Protein AF-A0A7J6R9N7-F1 (afdb_monomer_lite)

Sequence (284 aa):
NFTAMTRLDHNRGLLQLAHCINAHHEGLDIHPTHIDNFVIWGNHSPNMYPDVNHATVRGRKIKDLLPHPDWITNEFMTRVQQRGKEIIEAAGKSSAPSAAMSCVDQMRDWALGSDNKWVSMAVIGKNKESYGIDSYGVDTDLCFSFPVITDGESWTKVGGLEMTEFGYSMLQRNVQELKAERDMVRNLMGCEVNFGESWVPRYGWLWRHYGGASLQLEREEGEGRYCVAELGISVVAGAALGRVVGVVHGNRKTSEAALEVLKVFRPQVVYLEADATSFRLTAE

pLDDT: mean 70.81, std 27.69, range [22.77, 98.5]

InterPro domains:
  IPR010945 Malate dehydrogenase, type 2 [PTHR23382] (1-184)
  IPR015955 Lactate dehydrogenase/glycoside hydrolase, family 4, C-terminal [G3DSA:3.90.110.10] (5-190)
  IPR015955 Lactate dehydrogenase/glycoside hydrolase, family 4, C-terminal [SSF56327] (6-189)
  IPR022383 Lactate/malate dehydrogenase, C-terminal [PF02866] (6-184)

Structure (mmCIF, N/CA/C/O backbone):
data_AF-A0A7J6R9N7-F1
#
_entry.id   AF-A0A7J6R9N7-F1
#
loop_
_atom_site.group_PDB
_atom_site.id
_atom_site.type_symbol
_atom_site.label_atom_id
_atom_site.label_alt_id
_atom_site.label_comp_id
_atom_site.label_asym_id
_atom_site.label_entity_id
_atom_site.label_seq_id
_atom_site.pdbx_PDB_ins_code
_atom_site.Cartn_x
_atom_site.Cartn_y
_atom_site.Cartn_z
_atom_site.occupancy
_atom_site.B_iso_or_equiv
_atom_site.auth_seq_id
_atom_site.auth_comp_id
_atom_site.auth_asym_id
_atom_site.auth_atom_id
_atom_site.pdbx_PDB_model_num
ATOM 1 N N . ASN A 1 1 ? 6.687 -9.237 -16.856 1.00 72.69 1 ASN A N 1
ATOM 2 C CA . ASN A 1 1 ? 5.822 -9.290 -15.660 1.00 72.69 1 ASN A CA 1
ATOM 3 C C . ASN A 1 1 ? 6.618 -8.844 -14.443 1.00 72.69 1 ASN A C 1
ATOM 5 O O . ASN A 1 1 ? 6.790 -9.633 -13.541 1.00 72.69 1 ASN A O 1
ATOM 9 N N . PHE A 1 2 ? 7.145 -7.617 -14.428 1.00 80.94 2 PHE A N 1
ATOM 10 C CA . PHE A 1 2 ? 7.974 -7.133 -13.317 1.00 80.94 2 PHE A CA 1
ATOM 11 C C . PHE A 1 2 ? 7.121 -6.334 -12.332 1.00 80.94 2 PHE A C 1
ATOM 13 O O . PHE A 1 2 ? 6.278 -5.546 -12.762 1.00 80.94 2 PHE A O 1
ATOM 20 N N . THR A 1 3 ? 7.359 -6.533 -11.035 1.00 86.44 3 THR A N 1
ATOM 21 C CA . THR A 1 3 ? 6.732 -5.768 -9.950 1.00 86.44 3 THR A CA 1
ATOM 22 C C . THR A 1 3 ? 7.738 -5.541 -8.828 1.00 86.44 3 THR A C 1
ATOM 24 O O . THR A 1 3 ? 8.549 -6.429 -8.580 1.00 86.44 3 THR A O 1
ATOM 27 N N . ALA A 1 4 ? 7.649 -4.426 -8.109 1.00 90.50 4 ALA A N 1
ATOM 28 C CA . ALA A 1 4 ? 8.341 -4.225 -6.837 1.00 90.50 4 ALA A CA 1
ATOM 29 C C . ALA A 1 4 ? 7.359 -4.348 -5.658 1.00 90.50 4 ALA A C 1
ATOM 31 O O . ALA A 1 4 ? 6.138 -4.259 -5.825 1.00 90.50 4 ALA A O 1
ATOM 32 N N . MET A 1 5 ? 7.883 -4.614 -4.460 1.00 93.38 5 MET A N 1
ATOM 33 C CA . MET A 1 5 ? 7.052 -4.892 -3.289 1.00 93.38 5 MET A CA 1
ATOM 34 C C . MET A 1 5 ? 6.802 -3.633 -2.456 1.00 93.38 5 MET A C 1
ATOM 36 O O . MET A 1 5 ? 7.685 -3.177 -1.741 1.00 93.38 5 MET A O 1
ATOM 40 N N . THR A 1 6 ? 5.556 -3.161 -2.458 1.00 97.38 6 THR A N 1
ATOM 41 C CA . THR A 1 6 ? 5.013 -2.190 -1.484 1.00 97.38 6 THR A CA 1
ATOM 42 C C . THR A 1 6 ? 4.018 -2.841 -0.516 1.00 97.38 6 THR A C 1
ATOM 44 O O . THR A 1 6 ? 3.393 -2.175 0.313 1.00 97.38 6 THR A O 1
ATOM 47 N N . ARG A 1 7 ? 3.886 -4.177 -0.570 1.00 97.44 7 ARG A N 1
ATOM 48 C CA . ARG A 1 7 ? 2.964 -4.950 0.271 1.00 97.44 7 ARG A CA 1
ATOM 49 C C . ARG A 1 7 ? 3.287 -4.868 1.761 1.00 97.44 7 ARG A C 1
ATOM 51 O O . ARG A 1 7 ? 2.372 -4.849 2.577 1.00 97.44 7 ARG A O 1
ATOM 58 N N . LEU A 1 8 ? 4.564 -4.760 2.131 1.00 96.12 8 LEU A N 1
ATOM 59 C CA . LEU A 1 8 ? 4.950 -4.568 3.532 1.00 96.12 8 LEU A CA 1
ATOM 60 C C . LEU A 1 8 ? 4.427 -3.239 4.081 1.00 96.12 8 LEU A C 1
ATOM 62 O O . LEU A 1 8 ? 3.921 -3.191 5.202 1.00 96.12 8 LEU A O 1
ATOM 66 N N . ASP A 1 9 ? 4.522 -2.172 3.295 1.00 98.12 9 ASP A N 1
ATOM 67 C CA . ASP A 1 9 ? 4.028 -0.853 3.688 1.00 98.12 9 ASP A CA 1
ATOM 68 C C . ASP A 1 9 ? 2.503 -0.835 3.736 1.00 98.12 9 ASP A C 1
ATOM 70 O O . ASP A 1 9 ? 1.923 -0.297 4.679 1.00 98.12 9 ASP A O 1
ATOM 74 N N . HIS A 1 10 ? 1.860 -1.522 2.786 1.00 98.50 10 HIS A N 1
ATOM 75 C CA . HIS A 1 10 ? 0.418 -1.737 2.793 1.00 98.50 10 HIS A CA 1
ATOM 76 C C . HIS A 1 10 ? -0.021 -2.434 4.091 1.00 98.50 10 HIS A C 1
ATOM 78 O O . HIS A 1 10 ? -0.844 -1.909 4.839 1.00 98.50 10 HIS A O 1
ATOM 84 N N . ASN A 1 11 ? 0.596 -3.571 4.420 1.00 97.88 11 ASN A N 1
ATOM 85 C CA . ASN A 1 11 ? 0.296 -4.340 5.627 1.00 97.88 11 ASN A CA 1
ATOM 86 C C . ASN A 1 11 ? 0.550 -3.523 6.912 1.00 97.88 11 ASN A C 1
ATOM 88 O O . ASN A 1 11 ? -0.234 -3.585 7.862 1.00 97.88 11 ASN A O 1
ATOM 92 N N . ARG A 1 12 ? 1.617 -2.711 6.948 1.00 97.44 12 ARG A N 1
ATOM 93 C CA . ARG A 1 12 ? 1.900 -1.786 8.062 1.00 97.44 12 ARG A CA 1
ATOM 94 C C . ARG A 1 12 ? 0.822 -0.715 8.204 1.00 97.44 12 ARG A C 1
ATOM 96 O O . ARG A 1 12 ? 0.414 -0.437 9.329 1.00 97.44 12 ARG A O 1
ATOM 103 N N . GLY A 1 13 ? 0.370 -0.135 7.094 1.00 98.12 13 GLY A N 1
ATOM 104 C CA . GLY A 1 13 ? -0.702 0.855 7.076 1.00 98.12 13 GLY A CA 1
ATOM 105 C C . GLY A 1 13 ? -2.012 0.290 7.618 1.00 98.12 13 GLY A C 1
ATOM 106 O O . GLY A 1 13 ? -2.569 0.858 8.557 1.00 98.12 13 GLY A O 1
ATOM 107 N N . LEU A 1 14 ? -2.440 -0.877 7.125 1.00 98.38 14 LEU A N 1
ATOM 108 C CA . LEU A 1 14 ? -3.637 -1.561 7.629 1.00 98.38 14 LEU A CA 1
ATOM 109 C C . LEU A 1 14 ? -3.564 -1.810 9.143 1.00 98.38 14 LEU A C 1
ATOM 111 O O . LEU A 1 14 ? -4.527 -1.547 9.863 1.00 98.38 14 LEU A O 1
ATOM 115 N N . LEU A 1 15 ? -2.412 -2.273 9.641 1.00 97.19 15 LEU A N 1
ATOM 116 C CA . LEU A 1 15 ? -2.214 -2.525 11.069 1.00 97.19 15 LEU A CA 1
ATOM 117 C C . LEU A 1 15 ? -2.295 -1.239 11.906 1.00 97.19 15 LEU A C 1
ATOM 119 O O . LEU A 1 15 ? -2.928 -1.234 12.959 1.00 97.19 15 LEU A O 1
ATOM 123 N N . GLN A 1 16 ? -1.675 -0.148 11.448 1.00 97.06 16 GLN A N 1
ATOM 124 C CA . GLN A 1 16 ? -1.729 1.145 12.141 1.00 97.06 16 GLN A CA 1
ATOM 125 C C . GLN A 1 16 ? -3.152 1.709 12.193 1.00 97.06 16 GLN A C 1
ATOM 127 O O . GLN A 1 16 ? -3.567 2.213 13.235 1.00 97.06 16 GLN A O 1
ATOM 132 N N . LEU A 1 17 ? -3.910 1.587 11.101 1.00 98.25 17 LEU A N 1
ATOM 133 C CA . LEU A 1 17 ? -5.304 2.028 11.037 1.00 98.25 17 LEU A CA 1
ATOM 134 C C . LEU A 1 17 ? -6.189 1.219 11.986 1.00 98.25 17 LEU A C 1
ATOM 136 O O . LEU A 1 17 ? -6.916 1.802 12.787 1.00 98.25 17 LEU A O 1
ATOM 140 N N . ALA A 1 18 ? -6.081 -0.112 11.948 1.00 98.00 18 ALA A N 1
ATOM 141 C CA . ALA A 1 18 ? -6.823 -0.997 12.841 1.00 98.00 18 ALA A CA 1
ATOM 142 C C . ALA A 1 18 ? -6.527 -0.690 14.320 1.00 98.00 18 ALA A C 1
ATOM 144 O O . ALA A 1 18 ? -7.450 -0.505 15.113 1.00 98.00 18 ALA A O 1
ATOM 145 N N . HIS A 1 19 ? -5.245 -0.554 14.681 1.00 96.88 19 HIS A N 1
ATOM 146 C CA . HIS A 1 19 ? -4.844 -0.185 16.039 1.00 96.88 19 HIS A CA 1
ATOM 147 C C . HIS A 1 19 ? -5.374 1.185 16.461 1.00 96.88 19 HIS A C 1
ATOM 149 O O . HIS A 1 19 ? -5.854 1.321 17.583 1.00 96.88 19 HIS A O 1
ATOM 155 N N . CYS A 1 20 ? -5.302 2.192 15.586 1.00 96.75 20 CYS A N 1
ATOM 156 C CA . CYS A 1 20 ? -5.812 3.525 15.889 1.00 96.75 20 CYS A CA 1
ATOM 157 C C . CYS A 1 20 ? -7.316 3.491 16.178 1.00 96.75 20 CYS A C 1
ATOM 159 O O . CYS A 1 20 ? -7.748 4.015 17.202 1.00 96.75 20 CYS A O 1
ATOM 161 N N . ILE A 1 21 ? -8.101 2.827 15.325 1.00 96.94 21 ILE A N 1
ATOM 162 C CA . ILE A 1 21 ? -9.556 2.747 15.490 1.00 96.94 21 ILE A CA 1
ATOM 163 C C . ILE A 1 21 ? -9.906 2.036 16.800 1.00 96.94 21 ILE A C 1
ATOM 165 O O . ILE A 1 21 ? -10.688 2.562 17.586 1.00 96.94 21 ILE A O 1
ATOM 169 N N . ASN A 1 22 ? -9.283 0.893 17.089 1.00 96.81 22 ASN A N 1
ATOM 170 C CA . ASN A 1 22 ? -9.559 0.162 18.329 1.00 96.81 22 ASN A CA 1
ATOM 171 C C . ASN A 1 22 ? -9.140 0.951 19.584 1.00 96.81 22 ASN A C 1
ATOM 173 O O . ASN A 1 22 ? -9.764 0.807 20.629 1.00 96.81 22 ASN A O 1
ATOM 177 N N . ALA A 1 23 ? -8.109 1.800 19.493 1.00 95.94 23 ALA A N 1
ATOM 178 C CA . ALA A 1 23 ? -7.666 2.636 20.610 1.00 95.94 23 ALA A CA 1
ATOM 179 C C . ALA A 1 23 ? -8.600 3.823 20.905 1.00 95.94 23 ALA A C 1
ATOM 181 O O . ALA A 1 23 ? -8.599 4.320 22.028 1.00 95.94 23 ALA A O 1
ATOM 182 N N . HIS A 1 24 ? -9.377 4.285 19.920 1.00 94.75 24 HIS A N 1
ATOM 183 C CA . HIS A 1 24 ? -10.243 5.466 20.056 1.00 94.75 24 HIS A CA 1
ATOM 184 C C . HIS A 1 24 ? -11.737 5.136 20.127 1.00 94.75 24 HIS A C 1
ATOM 186 O O . HIS A 1 24 ? -12.539 6.019 20.423 1.00 94.75 24 HIS A O 1
ATOM 192 N N . HIS A 1 25 ? -12.125 3.886 19.864 1.00 94.25 25 HIS A N 1
ATOM 193 C CA . HIS A 1 25 ? -13.523 3.465 19.828 1.00 94.25 25 HIS A CA 1
ATOM 194 C C . HIS A 1 25 ? -13.723 2.208 20.669 1.00 94.25 25 HIS A C 1
ATOM 196 O O . HIS A 1 25 ? -13.489 1.087 20.211 1.00 94.25 25 HIS A O 1
ATOM 202 N N . GLU A 1 26 ? -14.187 2.397 21.904 1.00 92.19 26 GLU A N 1
ATOM 203 C CA . GLU A 1 26 ? -14.515 1.287 22.798 1.00 92.19 26 GLU A CA 1
ATOM 204 C C . GLU A 1 26 ? -15.571 0.360 22.175 1.00 92.19 26 GLU A C 1
ATOM 206 O O . GLU A 1 26 ? -16.554 0.798 21.574 1.00 92.19 26 GLU A O 1
ATOM 211 N N . GLY A 1 27 ? -15.362 -0.951 22.315 1.00 90.00 27 GLY A N 1
ATOM 212 C CA . GLY A 1 27 ? -16.270 -1.972 21.788 1.00 90.00 27 GLY A CA 1
ATOM 213 C C . GLY A 1 27 ? -16.134 -2.253 20.287 1.00 90.00 27 GLY A C 1
ATOM 214 O O . GLY A 1 27 ? -16.819 -3.148 19.785 1.00 90.00 27 GLY A O 1
ATOM 215 N N . LEU A 1 28 ? -15.251 -1.553 19.563 1.00 93.69 28 LEU A N 1
ATOM 216 C CA . LEU A 1 28 ? -14.847 -1.977 18.224 1.00 93.69 28 LEU A CA 1
ATOM 217 C C . LEU A 1 28 ? -13.711 -3.005 18.297 1.00 93.69 28 LEU A C 1
ATOM 219 O O . LEU A 1 28 ? -12.768 -2.869 19.069 1.00 93.69 28 LEU A O 1
ATOM 223 N N . ASP A 1 29 ? -13.814 -4.026 17.447 1.00 95.50 29 ASP A N 1
ATOM 224 C CA . ASP A 1 29 ? -12.768 -5.021 17.202 1.00 95.50 29 ASP A CA 1
ATOM 225 C C . ASP A 1 29 ? -12.479 -5.068 15.696 1.00 95.50 29 ASP A C 1
ATOM 227 O O . ASP A 1 29 ? -13.085 -5.816 14.910 1.00 95.50 29 ASP A O 1
ATOM 231 N N . ILE A 1 30 ? -11.637 -4.131 15.266 1.00 97.69 30 ILE A N 1
ATOM 232 C CA . ILE A 1 30 ? -11.196 -3.995 13.885 1.00 97.69 30 ILE A CA 1
ATOM 233 C C . ILE A 1 30 ? -9.907 -4.789 13.698 1.00 97.69 30 ILE A C 1
ATOM 235 O O . ILE A 1 30 ? -8.848 -4.417 14.195 1.00 97.69 30 ILE A O 1
ATOM 239 N N . HIS A 1 31 ? -9.997 -5.866 12.923 1.00 97.56 31 HIS A N 1
ATOM 240 C CA . HIS A 1 31 ? -8.857 -6.562 12.350 1.00 97.56 31 HIS A CA 1
ATOM 241 C C . HIS A 1 31 ? -8.431 -5.884 11.030 1.00 97.56 31 HIS A C 1
ATOM 243 O O . HIS A 1 31 ? -9.306 -5.406 10.302 1.00 97.56 31 HIS A O 1
ATOM 249 N N . PRO A 1 32 ? -7.134 -5.883 10.657 1.00 97.00 32 PRO A N 1
ATOM 250 C CA . PRO A 1 32 ? -6.654 -5.332 9.384 1.00 97.00 32 PRO A CA 1
ATOM 251 C C . PRO A 1 32 ? -7.424 -5.807 8.142 1.00 97.00 32 PRO A C 1
ATOM 253 O O . PRO A 1 32 ? -7.624 -5.038 7.212 1.00 97.00 32 PRO A O 1
ATOM 256 N N . THR A 1 33 ? -7.920 -7.048 8.139 1.00 95.62 33 THR A N 1
ATOM 257 C CA . THR A 1 33 ? -8.692 -7.621 7.016 1.00 95.62 33 THR A CA 1
ATOM 258 C C . THR A 1 33 ? -10.109 -7.058 6.869 1.00 95.62 33 THR A C 1
ATOM 260 O O . THR A 1 33 ? -10.762 -7.337 5.863 1.00 95.62 33 THR A O 1
ATOM 263 N N . HIS A 1 34 ? -10.604 -6.311 7.864 1.00 97.44 34 HIS A N 1
ATOM 264 C CA . HIS A 1 34 ? -11.878 -5.588 7.790 1.00 97.44 34 HIS A CA 1
ATOM 265 C C . HIS A 1 34 ? -11.749 -4.235 7.077 1.00 97.44 34 HIS A C 1
ATOM 267 O O . HIS A 1 34 ? -12.771 -3.571 6.892 1.00 97.44 34 HIS A O 1
ATOM 273 N N . ILE A 1 35 ? -10.521 -3.803 6.772 1.00 98.25 35 ILE A N 1
ATOM 274 C CA . ILE A 1 35 ? -10.229 -2.558 6.068 1.00 98.25 35 ILE A CA 1
ATOM 275 C C . ILE A 1 35 ? -10.086 -2.877 4.580 1.00 98.25 35 ILE A C 1
ATOM 277 O O . ILE A 1 35 ? -9.299 -3.742 4.198 1.00 98.25 35 ILE A O 1
ATOM 281 N N . ASP A 1 36 ? -10.828 -2.151 3.754 1.00 97.88 36 ASP A N 1
ATOM 282 C CA . ASP A 1 36 ? -10.828 -2.275 2.300 1.00 97.88 36 ASP A CA 1
ATOM 283 C C . ASP A 1 36 ? -10.449 -0.930 1.662 1.00 97.88 36 ASP A C 1
ATOM 285 O O . ASP A 1 36 ? -10.574 0.125 2.287 1.00 97.88 36 ASP A O 1
ATOM 289 N N . ASN A 1 37 ? -10.001 -0.958 0.404 1.00 97.75 37 ASN A N 1
ATOM 290 C CA . ASN A 1 37 ? -9.667 0.224 -0.407 1.00 97.75 37 ASN A CA 1
ATOM 291 C C . ASN A 1 37 ? -8.574 1.142 0.185 1.00 97.75 37 ASN A C 1
ATOM 293 O O . ASN A 1 37 ? -8.528 2.340 -0.100 1.00 97.75 37 ASN A O 1
ATOM 297 N N . PHE A 1 38 ? -7.692 0.589 1.019 1.00 98.38 38 PHE A N 1
ATOM 298 C CA . PHE A 1 38 ? -6.450 1.242 1.431 1.00 98.38 38 PHE A CA 1
ATOM 299 C C . PHE A 1 38 ? -5.360 1.012 0.382 1.00 98.38 38 PHE A C 1
ATOM 301 O O . PHE A 1 38 ? -5.289 -0.058 -0.225 1.00 98.38 38 PHE A O 1
ATOM 308 N N . VAL A 1 39 ? -4.486 1.997 0.176 1.00 97.69 39 VAL A N 1
ATOM 309 C CA . VAL A 1 39 ? -3.435 1.899 -0.836 1.00 97.69 39 VAL A CA 1
ATOM 310 C C . VAL A 1 39 ? -2.175 2.656 -0.429 1.00 97.69 39 VAL A C 1
ATOM 312 O O . VAL A 1 39 ? -2.211 3.677 0.251 1.00 97.69 39 VAL A O 1
ATOM 315 N N . ILE A 1 40 ? -1.039 2.125 -0.871 1.00 98.38 40 ILE A N 1
ATOM 316 C CA . ILE A 1 40 ? 0.255 2.800 -0.870 1.00 98.38 40 ILE A CA 1
ATOM 317 C C . ILE A 1 40 ? 0.535 3.198 -2.309 1.00 98.38 40 ILE A C 1
ATOM 319 O O . ILE A 1 40 ? 0.632 2.324 -3.175 1.00 98.38 40 ILE A O 1
ATOM 323 N N . TRP A 1 41 ? 0.680 4.491 -2.558 1.00 97.50 41 TRP A N 1
ATOM 324 C CA . TRP A 1 41 ? 1.085 5.000 -3.859 1.00 97.50 41 TRP A CA 1
ATOM 325 C C . TRP A 1 41 ? 2.582 5.299 -3.901 1.00 97.50 41 TRP A C 1
ATOM 327 O O . TRP A 1 41 ? 3.167 5.716 -2.899 1.00 97.50 41 TRP A O 1
ATOM 337 N N . GLY A 1 42 ? 3.172 5.168 -5.089 1.00 95.50 42 GLY A N 1
ATOM 338 C CA . GLY A 1 42 ? 4.523 5.650 -5.357 1.00 95.50 42 GLY A CA 1
ATOM 339 C C . GLY A 1 42 ? 5.634 4.644 -5.116 1.00 95.50 42 GLY A C 1
ATOM 340 O O . GLY A 1 42 ? 5.497 3.467 -5.451 1.00 95.50 42 GLY A O 1
ATOM 341 N N . ASN A 1 43 ? 6.764 5.144 -4.629 1.00 95.25 43 ASN A N 1
ATOM 342 C CA . ASN A 1 43 ? 7.985 4.368 -4.458 1.00 95.25 43 ASN A CA 1
ATOM 343 C C . ASN A 1 43 ? 7.940 3.528 -3.166 1.00 95.25 43 ASN A C 1
ATOM 345 O O . ASN A 1 43 ? 7.203 3.848 -2.234 1.00 95.25 43 ASN A O 1
ATOM 349 N N . HIS A 1 44 ? 8.769 2.485 -3.070 1.00 95.31 44 HIS A N 1
ATOM 350 C CA . HIS A 1 44 ? 9.094 1.849 -1.789 1.00 95.31 44 HIS A CA 1
ATOM 351 C C . HIS A 1 44 ? 10.187 2.665 -1.079 1.00 95.31 44 HIS A C 1
ATOM 353 O O . HIS A 1 44 ? 11.343 2.259 -0.976 1.00 95.31 44 HIS A O 1
ATOM 359 N N . SER A 1 45 ? 9.821 3.862 -0.624 1.00 92.06 45 SER A N 1
ATOM 360 C CA . SER A 1 45 ? 10.735 4.820 0.001 1.00 92.06 45 SER A CA 1
ATOM 361 C C . SER A 1 45 ? 10.048 5.558 1.155 1.00 92.06 45 SER A C 1
ATOM 363 O O . SER A 1 45 ? 8.820 5.539 1.263 1.00 92.06 45 SER A O 1
ATOM 365 N N . PRO A 1 46 ? 10.788 6.292 2.005 1.00 90.12 46 PRO A N 1
ATOM 366 C CA . PRO A 1 46 ? 10.182 7.179 2.997 1.00 90.12 46 PRO A CA 1
ATOM 367 C C . PRO A 1 46 ? 9.267 8.270 2.412 1.00 90.12 46 PRO A C 1
ATOM 369 O O . PRO A 1 46 ? 8.585 8.940 3.179 1.00 90.12 46 PRO A O 1
ATOM 372 N N . ASN A 1 47 ? 9.238 8.467 1.087 1.00 90.62 47 ASN A N 1
ATOM 373 C CA . ASN A 1 47 ? 8.332 9.396 0.410 1.00 90.62 47 ASN A CA 1
ATOM 374 C C . ASN A 1 47 ? 7.024 8.744 -0.072 1.00 90.62 47 ASN A C 1
ATOM 376 O O . ASN A 1 47 ? 6.163 9.472 -0.576 1.00 90.62 47 ASN A O 1
ATOM 380 N N . MET A 1 48 ? 6.845 7.425 0.102 1.00 96.38 48 MET A N 1
ATOM 381 C CA . MET A 1 48 ? 5.608 6.708 -0.241 1.00 96.38 48 MET A CA 1
ATOM 382 C C . MET A 1 48 ? 4.367 7.430 0.305 1.00 96.38 48 MET A C 1
ATOM 384 O O . MET A 1 48 ? 4.436 8.084 1.353 1.00 96.38 48 MET A O 1
ATOM 388 N N . TYR A 1 49 ? 3.224 7.291 -0.371 1.00 97.75 49 TYR A N 1
ATOM 389 C CA . TYR A 1 49 ? 1.967 7.913 0.052 1.00 97.75 49 TYR A CA 1
ATOM 390 C C . TYR A 1 49 ? 0.941 6.870 0.530 1.00 97.75 49 TYR A C 1
ATOM 392 O O . TYR A 1 49 ? 0.279 6.240 -0.298 1.00 97.75 49 TYR A O 1
ATOM 400 N N . PRO A 1 50 ? 0.789 6.686 1.858 1.00 97.9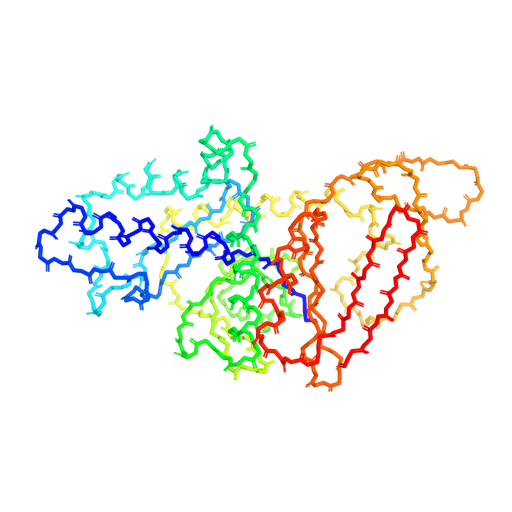4 50 PRO A N 1
ATOM 401 C CA . PRO A 1 50 ? -0.295 5.911 2.450 1.00 97.94 50 PRO A CA 1
ATOM 402 C C . PRO A 1 50 ? -1.619 6.675 2.358 1.00 97.94 50 PRO A C 1
ATOM 404 O O . PRO A 1 50 ? -1.826 7.669 3.055 1.00 97.94 50 PRO A O 1
ATOM 407 N N . ASP A 1 51 ? -2.522 6.207 1.506 1.00 97.25 51 ASP A N 1
ATOM 408 C CA . ASP A 1 51 ? -3.768 6.891 1.185 1.00 97.25 51 ASP A CA 1
ATOM 409 C C . ASP A 1 51 ? -4.984 6.171 1.781 1.00 97.25 51 ASP A C 1
ATOM 411 O O . ASP A 1 51 ? -5.226 4.983 1.558 1.00 97.25 51 ASP A O 1
ATOM 415 N N . VAL A 1 52 ? -5.764 6.939 2.542 1.00 97.06 52 VAL A N 1
ATOM 416 C CA . VAL A 1 52 ? -6.992 6.513 3.224 1.00 97.06 52 VAL A CA 1
ATOM 417 C C . VAL A 1 52 ? -8.244 7.207 2.675 1.00 97.06 52 VAL A C 1
ATOM 419 O O . VAL A 1 52 ? -9.318 7.075 3.254 1.00 97.06 52 VAL A O 1
ATOM 422 N N . ASN A 1 53 ? -8.133 7.987 1.592 1.00 95.69 53 ASN A N 1
ATOM 423 C CA . ASN A 1 53 ? -9.243 8.755 1.014 1.00 95.69 53 ASN A CA 1
ATOM 424 C C . ASN A 1 53 ? -10.416 7.862 0.604 1.00 95.69 53 ASN A C 1
ATOM 426 O O . ASN A 1 53 ? -11.566 8.216 0.864 1.00 95.69 53 ASN A O 1
ATOM 430 N N . HIS A 1 54 ? -10.101 6.703 0.027 1.00 96.94 54 HIS A N 1
ATOM 431 C CA . HIS A 1 54 ? -11.073 5.714 -0.445 1.00 96.94 54 HIS A CA 1
ATOM 432 C C . HIS A 1 54 ? -11.261 4.549 0.525 1.00 96.94 54 HIS A C 1
ATOM 434 O O . HIS A 1 54 ? -12.144 3.716 0.321 1.00 96.94 54 HIS A O 1
ATOM 440 N N . ALA A 1 55 ? -10.458 4.502 1.590 1.00 98.00 55 ALA A N 1
ATOM 441 C CA . ALA A 1 55 ? -10.443 3.394 2.524 1.00 98.00 55 ALA A CA 1
ATOM 442 C C . ALA A 1 55 ? -11.740 3.325 3.337 1.00 98.00 55 ALA A C 1
ATOM 444 O O . ALA A 1 55 ? -12.268 4.324 3.845 1.00 98.00 55 ALA A O 1
ATOM 445 N N . THR A 1 56 ? -12.235 2.105 3.496 1.00 98.31 56 THR A N 1
ATOM 446 C CA . THR A 1 56 ? -13.425 1.803 4.283 1.00 98.31 56 THR A CA 1
ATOM 447 C C . THR A 1 56 ? -13.130 0.710 5.293 1.00 98.31 56 THR A C 1
ATOM 449 O O . THR A 1 56 ? -12.181 -0.052 5.146 1.00 98.31 56 THR A O 1
ATOM 452 N N . VAL A 1 57 ? -13.940 0.635 6.341 1.00 97.38 57 VAL A N 1
ATOM 453 C CA . VAL A 1 57 ? -13.921 -0.460 7.303 1.00 97.38 57 VAL A CA 1
ATOM 454 C C . VAL A 1 57 ? -15.351 -0.897 7.571 1.00 97.38 57 VAL A C 1
ATOM 456 O O . VAL A 1 57 ? -16.188 -0.102 8.009 1.00 97.38 57 VAL A O 1
ATOM 459 N N . ARG A 1 58 ? -15.659 -2.161 7.252 1.00 93.88 58 ARG A N 1
ATOM 460 C CA . ARG A 1 58 ? -17.032 -2.708 7.307 1.00 93.88 58 ARG A CA 1
ATOM 461 C C . ARG A 1 58 ? -18.059 -1.795 6.608 1.00 93.88 58 ARG A C 1
ATOM 463 O O . ARG A 1 58 ? -19.122 -1.509 7.155 1.00 93.88 58 ARG A O 1
ATOM 470 N N . GLY A 1 59 ? -17.703 -1.282 5.427 1.00 93.06 59 GLY A N 1
ATOM 471 C CA . GLY A 1 59 ? -18.557 -0.410 4.610 1.00 93.06 59 GLY A CA 1
ATOM 472 C C . GLY A 1 59 ? -18.674 1.049 5.074 1.00 93.06 59 GLY A C 1
ATOM 473 O O . GLY A 1 59 ? -19.355 1.832 4.417 1.00 93.06 59 GLY A O 1
ATOM 474 N N . ARG A 1 60 ? -18.016 1.450 6.171 1.00 95.56 60 ARG A N 1
ATOM 475 C CA . ARG A 1 60 ? -17.963 2.852 6.627 1.00 95.56 60 ARG A CA 1
ATOM 476 C C . ARG A 1 60 ? -16.668 3.516 6.184 1.00 95.56 60 ARG A C 1
ATOM 478 O O . ARG A 1 60 ? -15.631 2.859 6.184 1.00 95.56 60 ARG A O 1
ATOM 485 N N . LYS A 1 61 ? -16.698 4.808 5.844 1.00 97.19 61 LYS A N 1
ATOM 486 C CA . LYS A 1 61 ? -15.475 5.557 5.517 1.00 97.19 61 LYS A CA 1
ATOM 487 C C . LYS A 1 61 ? -14.546 5.544 6.721 1.00 97.19 61 LYS A C 1
ATOM 489 O O . LYS A 1 61 ? -14.957 5.884 7.827 1.00 97.19 61 LYS A O 1
ATOM 494 N N . ILE A 1 62 ? -13.289 5.159 6.508 1.00 96.56 62 ILE A N 1
ATOM 495 C CA . ILE A 1 62 ? -12.362 4.994 7.630 1.00 96.56 62 ILE A CA 1
ATOM 496 C C . ILE A 1 62 ? -12.077 6.327 8.326 1.00 96.56 62 ILE A C 1
ATOM 498 O O . ILE A 1 62 ? -11.918 6.359 9.538 1.00 96.56 62 ILE A O 1
ATOM 502 N N . LYS A 1 63 ? -12.092 7.430 7.567 1.00 95.44 63 LYS A N 1
ATOM 503 C CA . LYS A 1 63 ? -11.871 8.792 8.066 1.00 95.44 63 LYS A CA 1
ATOM 504 C C . LYS A 1 63 ? -12.841 9.208 9.169 1.00 95.44 63 LYS A C 1
ATOM 506 O O . LYS A 1 63 ? -12.434 9.960 10.043 1.00 95.44 63 LYS A O 1
ATOM 511 N N . ASP A 1 64 ? -14.065 8.684 9.162 1.00 95.06 64 ASP A N 1
ATOM 512 C CA . ASP A 1 64 ? -15.078 8.989 10.181 1.00 95.06 64 ASP A CA 1
ATOM 513 C C . ASP A 1 64 ? -14.743 8.343 11.540 1.00 95.06 64 ASP A C 1
ATOM 515 O O . ASP A 1 64 ? -15.345 8.672 12.559 1.00 95.06 64 ASP A O 1
ATOM 519 N N . LEU A 1 65 ? -13.790 7.404 11.558 1.00 95.81 65 LEU A N 1
ATOM 520 C CA . LEU A 1 65 ? -13.335 6.678 12.743 1.00 95.81 65 LEU A CA 1
ATOM 521 C C . LEU A 1 65 ? -11.913 7.072 13.167 1.00 95.81 65 LEU A C 1
ATOM 523 O O . LEU A 1 65 ? -11.404 6.533 14.148 1.00 95.81 65 LEU A O 1
ATOM 527 N N . LEU A 1 66 ? -11.257 7.985 12.450 1.00 95.62 66 LEU A N 1
ATOM 528 C CA . LEU A 1 66 ? -9.918 8.460 12.798 1.00 95.62 66 LEU A CA 1
ATOM 529 C C . LEU A 1 66 ? -10.002 9.756 13.627 1.00 95.62 66 LEU A C 1
ATOM 531 O O . LEU A 1 66 ? -10.955 10.513 13.453 1.00 95.62 66 LEU A O 1
ATOM 535 N N . PRO A 1 67 ? -9.025 10.048 14.509 1.00 90.94 67 PRO A N 1
ATOM 536 C CA . PRO A 1 67 ? -9.149 11.133 15.490 1.00 90.94 67 PRO A CA 1
ATOM 537 C C . PRO A 1 67 ? -9.324 12.537 14.885 1.00 90.94 67 PRO A C 1
ATOM 539 O O . PRO A 1 67 ? -10.232 13.269 15.267 1.00 90.94 67 PRO A O 1
ATOM 542 N N . HIS A 1 68 ? -8.447 12.931 13.956 1.00 88.12 68 HIS A N 1
ATOM 543 C CA . HIS A 1 68 ? -8.478 14.231 13.273 1.00 88.12 68 HIS A CA 1
ATOM 544 C C . HIS A 1 68 ? -7.742 14.132 11.922 1.00 88.12 68 HIS A C 1
ATOM 546 O O . HIS A 1 68 ? -6.815 13.325 11.814 1.00 88.12 68 HIS A O 1
ATOM 552 N N . PRO A 1 69 ? -8.072 14.943 10.894 1.00 86.06 69 PRO A N 1
ATOM 553 C CA . PRO A 1 69 ? -7.319 14.976 9.636 1.00 86.06 69 PRO A CA 1
ATOM 554 C C . PRO A 1 69 ? -5.799 15.131 9.800 1.00 86.06 69 PRO A C 1
ATOM 556 O O . PRO A 1 69 ? -5.046 14.487 9.074 1.00 86.06 69 PRO A O 1
ATOM 559 N N . ASP A 1 70 ? -5.348 15.899 10.795 1.00 89.94 70 ASP A N 1
ATOM 560 C CA . ASP A 1 70 ? -3.916 16.088 11.083 1.00 89.94 70 ASP A CA 1
ATOM 561 C C . ASP A 1 70 ? -3.219 14.811 11.560 1.00 89.94 70 ASP A C 1
ATOM 563 O O . ASP A 1 70 ? -2.027 14.632 11.318 1.00 89.94 70 ASP A O 1
ATOM 567 N N . TRP A 1 71 ? -3.951 13.897 12.205 1.00 94.38 71 TRP A N 1
ATOM 568 C CA . TRP A 1 71 ? -3.407 12.594 12.583 1.00 94.38 71 TRP A CA 1
ATOM 569 C C . TRP A 1 71 ? -3.020 11.794 11.335 1.00 94.38 71 TRP A C 1
ATOM 571 O O . TRP A 1 71 ? -1.985 11.134 11.312 1.00 94.38 71 TRP A O 1
ATOM 581 N N . ILE A 1 72 ? -3.812 11.891 10.260 1.00 93.00 72 ILE A N 1
ATOM 582 C CA . ILE A 1 72 ? -3.538 11.184 9.003 1.00 93.00 72 ILE A CA 1
ATOM 583 C C . ILE A 1 72 ? -2.224 11.689 8.398 1.00 93.00 72 ILE A C 1
ATOM 585 O O . ILE A 1 72 ? -1.343 10.892 8.077 1.00 93.00 72 ILE A O 1
ATOM 589 N N . THR A 1 73 ? -2.087 13.007 8.251 1.00 88.44 73 THR A N 1
ATOM 590 C CA . THR A 1 73 ? -0.959 13.626 7.543 1.00 88.44 73 THR A CA 1
ATOM 591 C C . THR A 1 73 ? 0.325 13.659 8.365 1.00 88.44 73 THR A C 1
ATOM 593 O O . THR A 1 73 ? 1.397 13.442 7.804 1.00 88.44 73 THR A O 1
ATOM 596 N N . ASN A 1 74 ? 0.240 13.891 9.678 1.00 89.56 74 ASN A N 1
ATOM 597 C CA . ASN A 1 74 ? 1.421 14.116 10.516 1.00 89.56 74 ASN A CA 1
ATOM 598 C C . ASN A 1 74 ? 1.860 12.872 11.296 1.00 89.56 74 ASN A C 1
ATOM 600 O O . ASN A 1 74 ? 3.058 12.687 11.513 1.00 89.56 74 ASN A O 1
ATOM 604 N N . GLU A 1 75 ? 0.928 12.008 11.705 1.00 95.06 75 GLU A N 1
ATOM 605 C CA . GLU A 1 75 ? 1.241 10.844 12.543 1.00 95.06 75 GLU A CA 1
ATOM 606 C C . GLU A 1 75 ? 1.204 9.541 11.747 1.00 95.06 75 GLU A C 1
ATOM 608 O O . GLU A 1 75 ? 2.214 8.843 11.660 1.00 95.06 75 GLU A O 1
ATOM 613 N N . PHE A 1 76 ? 0.067 9.213 11.132 1.00 96.81 76 PHE A N 1
ATOM 614 C CA . PHE A 1 76 ? -0.125 7.966 10.395 1.00 96.81 76 PHE A CA 1
ATOM 615 C C . PHE A 1 76 ? 0.852 7.831 9.229 1.00 96.81 76 PHE A C 1
ATOM 617 O O . PHE A 1 76 ? 1.576 6.835 9.157 1.00 96.81 76 PHE A O 1
ATOM 624 N N . MET A 1 77 ? 0.910 8.833 8.346 1.00 95.12 77 MET A N 1
ATOM 625 C CA . MET A 1 77 ? 1.816 8.812 7.197 1.00 95.12 77 MET A CA 1
ATOM 626 C C . MET A 1 77 ? 3.276 8.678 7.640 1.00 95.12 77 MET A C 1
ATOM 628 O O . MET A 1 77 ? 3.959 7.749 7.203 1.00 95.12 77 MET A O 1
ATOM 632 N N . THR A 1 78 ? 3.719 9.530 8.569 1.00 94.81 78 THR A N 1
ATOM 633 C CA . THR A 1 78 ? 5.078 9.493 9.130 1.00 94.81 78 THR A CA 1
ATOM 634 C C . THR A 1 78 ? 5.398 8.124 9.719 1.00 94.81 78 THR A C 1
ATOM 636 O O . THR A 1 78 ? 6.455 7.555 9.449 1.00 94.81 78 THR A O 1
ATOM 639 N N . ARG A 1 79 ? 4.476 7.549 10.493 1.00 95.19 79 ARG A N 1
ATOM 640 C CA . ARG A 1 79 ? 4.690 6.262 11.152 1.00 95.19 79 ARG A CA 1
ATOM 641 C C . ARG A 1 79 ? 4.783 5.109 10.164 1.00 95.19 79 ARG A C 1
ATOM 643 O O . ARG A 1 79 ? 5.605 4.222 10.366 1.00 95.19 79 ARG A O 1
ATOM 650 N N . VAL A 1 80 ? 3.986 5.106 9.093 1.00 96.56 80 VAL A N 1
ATOM 651 C CA . VAL A 1 80 ? 4.103 4.095 8.028 1.00 96.56 80 VAL A CA 1
ATOM 652 C C . VAL A 1 80 ? 5.450 4.231 7.313 1.00 96.56 80 VAL A C 1
ATOM 654 O O . VAL A 1 80 ? 6.180 3.243 7.220 1.00 96.56 80 VAL A O 1
ATOM 657 N N . GLN A 1 81 ? 5.822 5.451 6.913 1.00 93.56 81 GLN A N 1
ATOM 658 C CA . GLN A 1 81 ? 7.087 5.754 6.229 1.00 93.56 81 GLN A CA 1
ATOM 659 C C . GLN A 1 81 ? 8.321 5.391 7.073 1.00 93.56 81 GLN A C 1
ATOM 661 O O . GLN A 1 81 ? 9.319 4.903 6.546 1.00 93.56 81 GLN A O 1
ATOM 666 N N . GLN A 1 82 ? 8.255 5.595 8.392 1.00 92.69 82 GLN A N 1
ATOM 667 C CA . GLN A 1 82 ? 9.372 5.370 9.316 1.00 92.69 82 GLN A CA 1
ATOM 668 C C . GLN A 1 82 ? 9.318 4.016 10.033 1.00 92.69 82 GLN A C 1
ATOM 670 O O . GLN A 1 82 ? 10.213 3.696 10.818 1.00 92.69 82 GLN A O 1
ATOM 675 N N . ARG A 1 83 ? 8.323 3.162 9.752 1.00 90.69 83 ARG A N 1
ATOM 676 C CA . ARG A 1 83 ? 8.115 1.927 10.524 1.00 90.69 83 ARG A CA 1
ATOM 677 C C . ARG A 1 83 ? 9.316 0.985 10.500 1.00 90.69 83 ARG A C 1
ATOM 679 O O . ARG A 1 83 ? 9.583 0.297 11.483 1.00 90.69 83 ARG A O 1
ATOM 686 N N . GLY A 1 84 ? 10.035 0.928 9.379 1.00 85.25 84 GLY A N 1
ATOM 687 C CA . GLY A 1 84 ? 11.256 0.130 9.268 1.00 85.25 84 GLY A CA 1
ATOM 688 C C . GLY A 1 84 ? 12.330 0.573 10.263 1.00 85.25 84 GLY A C 1
ATOM 689 O O . GLY A 1 84 ? 12.930 -0.274 10.924 1.00 85.25 84 GLY A O 1
ATOM 690 N N . LYS A 1 85 ? 12.505 1.890 10.413 1.00 85.88 85 LYS A N 1
ATOM 691 C CA . LYS A 1 85 ? 13.443 2.506 11.353 1.00 85.88 85 LYS A CA 1
ATOM 692 C C . LYS A 1 85 ? 13.035 2.236 12.802 1.00 85.88 85 LYS A C 1
ATOM 694 O O . LYS A 1 85 ? 13.856 1.735 13.560 1.00 85.88 85 LYS A O 1
ATOM 699 N N . GLU A 1 86 ? 11.759 2.437 13.144 1.00 88.00 86 GLU A N 1
ATOM 700 C CA . GLU A 1 86 ? 11.237 2.149 14.493 1.00 88.00 86 GLU A CA 1
ATOM 701 C C . GLU A 1 86 ? 11.492 0.694 14.922 1.00 88.00 86 GLU A C 1
ATOM 703 O O . GLU A 1 86 ? 11.838 0.425 16.071 1.00 88.00 86 GLU A O 1
ATOM 708 N N . ILE A 1 87 ? 11.326 -0.268 14.003 1.00 82.50 87 ILE A N 1
ATOM 709 C CA . ILE A 1 87 ? 11.575 -1.686 14.302 1.00 82.50 87 ILE A CA 1
ATOM 710 C C . ILE A 1 87 ? 13.060 -1.932 14.577 1.00 82.50 87 ILE A C 1
ATOM 712 O O . ILE A 1 87 ? 13.390 -2.664 15.508 1.00 82.50 87 ILE A O 1
ATOM 716 N N . ILE A 1 88 ? 13.948 -1.326 13.787 1.00 79.06 88 ILE A N 1
ATOM 717 C CA . ILE A 1 88 ? 15.394 -1.457 13.984 1.00 79.06 88 ILE A CA 1
ATOM 718 C C . ILE A 1 88 ? 15.804 -0.864 15.334 1.00 79.06 88 ILE A C 1
ATOM 720 O O . ILE A 1 88 ? 16.554 -1.506 16.064 1.00 79.06 88 ILE A O 1
ATOM 724 N N . GLU A 1 89 ? 15.281 0.308 15.688 1.00 85.56 89 GLU A N 1
ATOM 725 C CA . GLU A 1 89 ? 15.560 0.968 16.968 1.00 85.56 89 GLU A CA 1
ATOM 726 C C . GLU A 1 89 ? 15.058 0.147 18.163 1.00 85.56 89 GLU A C 1
ATOM 728 O O . GLU A 1 89 ? 15.778 -0.005 19.147 1.00 85.56 89 GLU A O 1
ATOM 733 N N . ALA A 1 90 ? 13.859 -0.437 18.071 1.00 84.44 90 ALA A N 1
ATOM 734 C CA . ALA A 1 90 ? 13.265 -1.198 19.169 1.00 84.44 90 ALA A CA 1
ATOM 735 C C . ALA A 1 90 ? 13.841 -2.618 19.323 1.00 84.44 90 ALA A C 1
ATOM 737 O O . ALA A 1 90 ? 14.023 -3.097 20.440 1.00 84.44 90 ALA A O 1
ATOM 738 N N . ALA A 1 91 ? 14.095 -3.319 18.214 1.00 78.88 91 ALA A N 1
ATOM 739 C CA . ALA A 1 91 ? 14.479 -4.733 18.225 1.00 78.88 91 ALA A CA 1
ATOM 740 C C . ALA A 1 91 ? 15.981 -4.973 17.982 1.00 78.88 91 ALA A C 1
ATOM 742 O O . ALA A 1 91 ? 16.441 -6.114 18.081 1.00 78.88 91 ALA A O 1
ATOM 743 N N . GLY A 1 92 ? 16.740 -3.940 17.594 1.00 80.38 92 GLY A N 1
ATOM 744 C CA . GLY A 1 92 ? 18.153 -4.041 17.201 1.00 80.38 92 GLY A CA 1
ATOM 745 C C . GLY A 1 92 ? 18.393 -4.872 15.933 1.00 80.38 92 GLY A C 1
ATOM 746 O O . GLY A 1 92 ? 19.527 -5.238 15.625 1.00 80.38 92 GLY A O 1
ATOM 747 N N . LYS A 1 93 ? 17.325 -5.241 15.216 1.00 76.88 93 LYS A N 1
ATOM 748 C CA . LYS A 1 93 ? 17.345 -6.127 14.047 1.00 76.88 93 LYS A CA 1
ATOM 749 C C . LYS A 1 93 ? 16.339 -5.639 13.011 1.00 76.88 93 LYS A C 1
ATOM 751 O O . LYS A 1 93 ? 15.352 -4.988 13.340 1.00 76.88 93 LYS A O 1
ATOM 756 N N . SER A 1 94 ? 16.587 -5.976 11.748 1.00 79.56 94 SER A N 1
ATOM 757 C CA . SER A 1 94 ? 15.679 -5.642 10.653 1.00 79.56 94 SER A CA 1
ATOM 758 C C . SER A 1 94 ? 14.336 -6.369 10.773 1.00 79.56 94 SER A C 1
ATOM 760 O O . SER A 1 94 ? 14.210 -7.415 11.411 1.00 79.56 94 SER A O 1
ATOM 762 N N . SER A 1 95 ? 13.330 -5.841 10.078 1.00 83.12 95 SER A N 1
ATOM 763 C CA . SER A 1 95 ? 11.978 -6.406 9.980 1.00 83.12 95 SER A CA 1
ATOM 764 C C . SER A 1 95 ? 11.884 -7.605 9.017 1.00 83.12 95 SER A C 1
ATOM 766 O O . SER A 1 95 ? 10.897 -7.765 8.306 1.00 83.12 95 SER A O 1
ATOM 768 N N . ALA A 1 96 ? 12.912 -8.462 8.985 1.00 79.19 96 ALA A N 1
ATOM 769 C CA . ALA A 1 96 ? 13.016 -9.565 8.026 1.00 79.19 96 ALA A CA 1
ATOM 770 C C . ALA A 1 96 ? 11.800 -10.522 8.029 1.00 79.19 96 ALA A C 1
ATOM 772 O O . ALA A 1 96 ? 11.313 -10.818 6.939 1.00 79.19 96 ALA A O 1
ATOM 773 N N . PRO A 1 97 ? 11.235 -10.950 9.181 1.00 81.50 97 PRO A N 1
ATOM 774 C CA . PRO A 1 97 ? 10.073 -11.844 9.178 1.00 81.50 97 PRO A CA 1
ATOM 775 C C . PRO A 1 97 ? 8.811 -11.217 8.574 1.00 81.50 97 PRO A C 1
ATOM 777 O O . PRO A 1 97 ? 8.101 -11.867 7.813 1.00 81.50 97 PRO A O 1
ATOM 780 N N . SER A 1 98 ? 8.528 -9.945 8.872 1.00 82.94 98 SER A N 1
ATOM 781 C CA . SER A 1 98 ? 7.349 -9.274 8.313 1.00 82.94 98 SER A CA 1
ATOM 782 C C . SER A 1 98 ? 7.536 -8.912 6.842 1.00 82.94 98 SER A C 1
ATOM 784 O O . SER A 1 98 ? 6.572 -8.978 6.080 1.00 82.94 98 SER A O 1
ATOM 786 N N . ALA A 1 99 ? 8.765 -8.601 6.420 1.00 81.75 99 ALA A N 1
ATOM 787 C CA . ALA A 1 99 ? 9.098 -8.458 5.006 1.00 81.75 99 ALA A CA 1
ATOM 788 C C . ALA A 1 99 ? 8.871 -9.773 4.243 1.00 81.75 99 ALA A C 1
ATOM 790 O O . ALA A 1 99 ? 8.180 -9.768 3.231 1.00 81.75 99 ALA A O 1
ATOM 791 N N . ALA A 1 100 ? 9.365 -10.897 4.771 1.00 79.88 100 ALA A N 1
ATOM 792 C CA . ALA A 1 100 ? 9.152 -12.225 4.200 1.00 79.88 100 ALA A CA 1
ATOM 793 C C . ALA A 1 100 ? 7.663 -12.582 4.086 1.00 79.88 100 ALA A C 1
ATOM 795 O O . ALA A 1 100 ? 7.214 -12.992 3.018 1.00 79.88 100 ALA A O 1
ATOM 796 N N . MET A 1 101 ? 6.883 -12.361 5.150 1.00 85.12 101 MET A N 1
ATOM 797 C CA . MET A 1 101 ? 5.434 -12.581 5.114 1.00 85.12 101 MET A CA 1
ATOM 798 C C . MET A 1 101 ? 4.758 -11.720 4.040 1.00 85.12 101 MET A C 1
ATOM 800 O O . MET A 1 101 ? 3.929 -12.215 3.288 1.00 85.12 101 MET A O 1
ATOM 804 N N . SER A 1 102 ? 5.163 -10.456 3.907 1.00 89.31 102 SER A N 1
ATOM 805 C CA . SER A 1 102 ? 4.583 -9.549 2.909 1.00 89.31 102 SER A CA 1
ATOM 806 C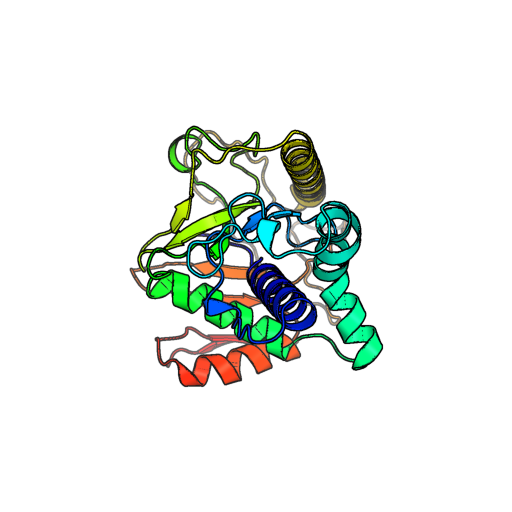 C . SER A 1 102 ? 4.944 -9.941 1.472 1.00 89.31 102 SER A C 1
ATOM 808 O O . SER A 1 102 ? 4.126 -9.752 0.573 1.00 89.31 102 SER A O 1
ATOM 810 N N . CYS A 1 103 ? 6.123 -10.539 1.249 1.00 85.94 103 CYS A N 1
ATOM 811 C CA . CYS A 1 103 ? 6.455 -11.164 -0.034 1.00 85.94 103 CYS A CA 1
ATOM 812 C C . CYS A 1 103 ? 5.477 -12.301 -0.341 1.00 85.94 103 CYS A C 1
ATOM 814 O O . CYS A 1 103 ? 4.958 -12.386 -1.451 1.00 85.94 103 CYS A O 1
ATOM 816 N N . VAL A 1 104 ? 5.220 -13.169 0.642 1.00 86.00 104 VAL A N 1
ATOM 817 C CA . VAL A 1 104 ? 4.292 -14.293 0.479 1.00 86.00 104 VAL A CA 1
ATOM 818 C C . VAL A 1 104 ? 2.872 -13.806 0.230 1.00 86.00 104 VAL A C 1
ATOM 820 O O . VAL A 1 104 ? 2.237 -14.305 -0.691 1.00 86.00 104 VAL A O 1
ATOM 823 N N . ASP A 1 105 ? 2.403 -12.799 0.964 1.00 89.69 105 ASP A N 1
ATOM 824 C CA . ASP A 1 105 ? 1.091 -12.188 0.745 1.00 89.69 105 ASP A CA 1
ATOM 825 C C . ASP A 1 105 ? 0.951 -11.637 -0.683 1.00 89.69 105 ASP A C 1
ATOM 827 O O . ASP A 1 105 ? -0.033 -11.918 -1.364 1.00 89.69 105 ASP A O 1
ATOM 831 N N . GLN A 1 106 ? 1.954 -10.892 -1.170 1.00 92.62 106 GLN A N 1
ATOM 832 C CA . GLN A 1 106 ? 1.936 -10.359 -2.535 1.00 92.62 106 GLN A CA 1
ATOM 833 C C . GLN A 1 106 ? 1.906 -11.478 -3.578 1.00 92.62 106 GLN A C 1
ATOM 835 O O . GLN A 1 106 ? 1.118 -11.415 -4.519 1.00 92.62 106 GLN A O 1
ATOM 840 N N . MET A 1 107 ? 2.748 -12.502 -3.421 1.00 89.75 107 MET A N 1
ATOM 841 C CA . MET A 1 107 ? 2.801 -13.612 -4.373 1.00 89.75 107 MET A CA 1
ATOM 842 C C . MET A 1 107 ? 1.536 -14.468 -4.331 1.00 89.75 107 MET A C 1
ATOM 844 O O . MET A 1 107 ? 1.082 -14.913 -5.381 1.00 89.75 107 MET A O 1
ATOM 848 N N . ARG A 1 108 ? 0.956 -14.676 -3.145 1.00 89.50 108 ARG A N 1
ATOM 849 C CA . ARG A 1 108 ? -0.312 -15.384 -2.965 1.00 89.50 108 ARG A CA 1
ATOM 850 C C . ARG A 1 108 ? -1.425 -14.672 -3.715 1.00 89.50 108 ARG A C 1
ATOM 852 O O . ARG A 1 108 ? -2.082 -15.308 -4.529 1.00 89.50 108 ARG A O 1
ATOM 859 N N . ASP A 1 109 ? -1.611 -13.381 -3.463 1.00 92.69 109 ASP A N 1
ATOM 860 C CA . ASP A 1 109 ? -2.700 -12.637 -4.092 1.00 92.69 109 ASP A CA 1
ATOM 861 C C . ASP A 1 109 ? -2.470 -12.521 -5.595 1.00 92.69 109 ASP A C 1
ATOM 863 O O . ASP A 1 109 ? -3.404 -12.653 -6.378 1.00 92.69 109 ASP A O 1
ATOM 867 N N . TRP A 1 110 ? -1.226 -12.359 -6.041 1.00 88.75 110 TRP A N 1
ATOM 868 C CA . TRP A 1 110 ? -0.948 -12.347 -7.471 1.00 88.75 110 TRP A CA 1
ATOM 869 C C . TRP A 1 110 ? -1.247 -13.699 -8.138 1.00 88.75 110 TRP A C 1
ATOM 871 O O . TRP A 1 110 ? -1.854 -13.720 -9.203 1.00 88.75 110 TRP A O 1
ATOM 881 N N . ALA A 1 111 ? -0.875 -14.820 -7.515 1.00 86.56 111 ALA A N 1
ATOM 882 C CA . ALA A 1 111 ? -1.047 -16.154 -8.094 1.00 86.56 111 ALA A CA 1
ATOM 883 C C . ALA A 1 111 ? -2.463 -16.735 -7.946 1.00 86.56 111 ALA A C 1
ATOM 885 O O . ALA A 1 111 ? -2.856 -17.582 -8.742 1.00 86.56 111 ALA A O 1
ATOM 886 N N . LEU A 1 112 ? -3.206 -16.337 -6.910 1.00 88.81 112 LEU A N 1
ATOM 887 C CA . LEU A 1 112 ? -4.516 -16.912 -6.567 1.00 88.81 112 LEU A CA 1
ATOM 888 C C . LEU A 1 112 ? -5.669 -15.904 -6.668 1.00 88.81 112 LEU A C 1
ATOM 890 O O . LEU A 1 112 ? -6.825 -16.285 -6.496 1.00 88.81 112 LEU A O 1
ATOM 894 N N . GLY A 1 113 ? -5.357 -14.638 -6.933 1.00 93.25 113 GLY A N 1
ATOM 895 C CA . GLY A 1 113 ? -6.296 -13.526 -6.911 1.00 93.25 113 GLY A CA 1
ATOM 896 C C . GLY A 1 113 ? -6.403 -12.860 -5.537 1.00 93.25 113 GLY A C 1
ATOM 897 O O . GLY A 1 113 ? -6.155 -13.476 -4.500 1.00 93.25 113 GLY A O 1
ATOM 898 N N . SER A 1 114 ? -6.784 -11.581 -5.532 1.00 95.25 114 SER A N 1
ATOM 899 C CA . SER A 1 114 ? -6.929 -10.757 -4.324 1.00 95.25 114 SER A CA 1
ATOM 900 C C . SER A 1 114 ? -8.362 -10.726 -3.784 1.00 95.25 114 SER A C 1
ATOM 902 O O . SER A 1 114 ? -8.690 -9.868 -2.970 1.00 95.25 114 SER A O 1
ATOM 904 N N . ASP A 1 115 ? -9.233 -11.631 -4.244 1.00 95.31 115 ASP A N 1
ATOM 905 C CA . ASP A 1 115 ? -10.652 -11.700 -3.853 1.00 95.31 115 ASP A CA 1
ATOM 906 C C . ASP A 1 115 ? -11.386 -10.355 -4.030 1.00 95.31 115 ASP A C 1
ATOM 908 O O . ASP A 1 115 ? -12.097 -9.869 -3.153 1.00 95.31 115 ASP A O 1
ATOM 912 N N . ASN A 1 116 ? -11.142 -9.691 -5.166 1.00 94.69 116 ASN A N 1
ATOM 913 C CA . ASN A 1 116 ? -11.631 -8.340 -5.482 1.00 94.69 116 ASN A CA 1
ATOM 914 C C . ASN A 1 116 ? -11.201 -7.236 -4.496 1.00 94.69 116 ASN A C 1
ATOM 916 O O . ASN A 1 116 ? -11.662 -6.097 -4.609 1.00 94.69 116 ASN A O 1
ATOM 920 N N . LYS A 1 117 ? -10.298 -7.527 -3.553 1.00 96.00 117 LYS A N 1
ATOM 921 C CA . LYS A 1 117 ? -9.732 -6.529 -2.647 1.00 96.00 117 LYS A CA 1
ATOM 922 C C . LYS A 1 117 ? -8.572 -5.801 -3.299 1.00 96.00 117 LYS A C 1
ATOM 924 O O . LYS A 1 117 ? -7.826 -6.363 -4.104 1.00 96.00 117 LYS A O 1
ATOM 929 N N . TRP A 1 118 ? -8.410 -4.542 -2.910 1.00 97.38 118 TRP A N 1
ATOM 930 C CA . TRP A 1 118 ? -7.270 -3.744 -3.331 1.00 97.38 118 TRP A CA 1
ATOM 931 C C . TRP A 1 118 ? -6.021 -4.192 -2.587 1.00 97.38 118 TRP A C 1
ATOM 933 O O . TRP A 1 118 ? -6.007 -4.270 -1.359 1.00 97.38 118 TRP A O 1
ATOM 943 N N . VAL A 1 119 ? -4.952 -4.402 -3.343 1.00 97.62 119 VAL A N 1
ATOM 944 C CA . VAL A 1 119 ? -3.600 -4.569 -2.818 1.00 97.62 119 VAL A CA 1
ATOM 945 C C . VAL A 1 119 ? -2.693 -3.521 -3.448 1.00 97.62 119 VAL A C 1
ATOM 947 O O . VAL A 1 119 ? -2.911 -3.090 -4.581 1.00 97.62 119 VAL A O 1
ATOM 950 N N . SER A 1 120 ? -1.669 -3.091 -2.713 1.00 98.12 120 SER A N 1
ATOM 951 C CA . SER A 1 120 ? -0.636 -2.221 -3.278 1.00 98.12 120 SER A CA 1
ATOM 952 C C . SER A 1 120 ? 0.408 -3.068 -3.990 1.00 98.12 120 SER A C 1
ATOM 954 O O . SER A 1 120 ? 1.032 -3.927 -3.363 1.00 98.12 120 SER A O 1
ATOM 956 N N . MET A 1 121 ? 0.619 -2.808 -5.277 1.00 95.31 121 MET A N 1
ATOM 957 C CA . MET A 1 121 ? 1.717 -3.399 -6.041 1.00 95.31 121 MET A CA 1
ATOM 958 C C . MET A 1 121 ? 2.401 -2.314 -6.862 1.00 95.31 121 MET A C 1
ATOM 960 O O . MET A 1 121 ? 1.737 -1.580 -7.597 1.00 95.31 121 MET A O 1
ATOM 964 N N . ALA A 1 122 ? 3.730 -2.232 -6.761 1.00 94.69 122 ALA A N 1
ATOM 965 C CA . ALA A 1 122 ? 4.521 -1.429 -7.680 1.00 94.69 122 ALA A CA 1
ATOM 966 C C . ALA A 1 122 ? 4.657 -2.175 -8.998 1.00 94.69 122 ALA A C 1
ATOM 968 O O . ALA A 1 122 ? 5.264 -3.242 -9.056 1.00 94.69 122 ALA A O 1
ATOM 969 N N . VAL A 1 123 ? 4.035 -1.639 -10.041 1.00 89.56 123 VAL A N 1
ATOM 970 C CA . VAL A 1 123 ? 3.937 -2.282 -11.350 1.00 89.56 123 VAL A CA 1
ATOM 971 C C . VAL A 1 123 ? 4.536 -1.378 -12.418 1.00 89.56 123 VAL A C 1
ATOM 973 O O . VAL A 1 123 ? 4.483 -0.152 -12.319 1.00 89.56 123 VAL A O 1
ATOM 976 N N . ILE A 1 124 ? 5.102 -2.004 -13.448 1.00 83.44 124 ILE A N 1
ATOM 977 C CA . ILE A 1 124 ? 5.469 -1.336 -14.693 1.00 83.44 124 ILE A CA 1
ATOM 978 C C . ILE A 1 124 ? 4.456 -1.746 -15.756 1.00 83.44 124 ILE A C 1
ATOM 980 O O . ILE A 1 124 ? 4.227 -2.935 -16.006 1.00 83.44 124 ILE A O 1
ATOM 984 N N . GLY A 1 125 ? 3.782 -0.777 -16.349 1.00 65.56 125 GLY A N 1
ATOM 985 C CA . GLY A 1 125 ? 2.868 -1.051 -17.451 1.00 65.56 125 GLY A CA 1
ATOM 986 C C . GLY A 1 125 ? 3.624 -1.201 -18.765 1.00 65.56 125 GLY A C 1
ATOM 987 O O . GLY A 1 125 ? 4.743 -0.732 -18.956 1.00 65.56 125 GLY A O 1
ATOM 988 N N . LYS A 1 126 ? 3.003 -1.939 -19.677 1.00 59.00 126 LYS A N 1
ATOM 989 C CA . LYS A 1 126 ? 3.622 -2.383 -20.929 1.00 59.00 126 LYS A CA 1
ATOM 990 C C . LYS A 1 126 ? 3.554 -1.307 -22.019 1.00 59.00 126 LYS A C 1
ATOM 992 O O . LYS A 1 126 ? 4.399 -1.278 -22.903 1.00 59.00 126 LYS A O 1
ATOM 997 N N . ASN A 1 127 ? 2.534 -0.454 -21.960 1.00 59.62 127 ASN A N 1
ATOM 998 C CA . ASN A 1 127 ? 2.248 0.669 -22.855 1.00 59.62 127 ASN A CA 1
ATOM 999 C C . ASN A 1 127 ? 1.206 1.616 -22.208 1.00 59.62 127 ASN A C 1
ATOM 1001 O O . ASN A 1 127 ? 0.623 1.287 -21.170 1.00 59.62 127 ASN A O 1
ATOM 1005 N N . LYS A 1 128 ? 0.943 2.782 -22.819 1.00 57.50 128 LYS A N 1
ATOM 1006 C CA . LYS A 1 128 ? -0.041 3.767 -22.313 1.00 57.50 128 LYS A CA 1
ATOM 1007 C C . LYS A 1 128 ? -1.456 3.194 -22.174 1.00 57.50 128 LYS A C 1
ATOM 1009 O O . LYS A 1 128 ? -2.162 3.553 -21.242 1.00 57.50 128 LYS A O 1
ATOM 1014 N N . GLU A 1 129 ? -1.842 2.269 -23.048 1.00 57.34 129 GLU A N 1
ATOM 1015 C CA . GLU A 1 129 ? -3.148 1.595 -23.006 1.00 57.34 129 GLU A CA 1
ATOM 1016 C C . GLU A 1 129 ? -3.280 0.690 -21.768 1.00 57.34 129 GLU A C 1
ATOM 1018 O O . GLU A 1 129 ? -4.308 0.706 -21.102 1.00 57.34 129 GLU A O 1
ATOM 1023 N N . SER A 1 130 ? -2.212 -0.025 -21.395 1.00 53.88 130 SER A N 1
ATOM 1024 C CA . SER A 1 130 ? -2.149 -0.897 -20.210 1.00 53.88 130 SER A CA 1
ATOM 1025 C C . SER A 1 130 ? -1.987 -0.139 -18.888 1.00 53.88 130 SER A C 1
ATOM 1027 O O . SER A 1 130 ? -2.402 -0.640 -17.847 1.00 53.88 130 SER A O 1
ATOM 1029 N N . TYR A 1 131 ? -1.425 1.077 -18.914 1.00 58.38 131 TYR A N 1
ATOM 1030 C CA . TYR A 1 131 ? -1.516 2.006 -17.781 1.00 58.38 131 TYR A CA 1
ATOM 1031 C C . TYR A 1 131 ? -2.919 2.618 -17.661 1.00 58.38 131 TYR A C 1
ATOM 1033 O O . TYR A 1 131 ? -3.251 3.120 -16.592 1.00 58.38 131 TYR A O 1
ATOM 1041 N N . GLY A 1 132 ? -3.754 2.570 -18.704 1.00 53.31 132 GLY A N 1
ATOM 1042 C CA . GLY A 1 132 ? -5.083 3.180 -18.732 1.00 53.31 132 GLY A CA 1
ATOM 1043 C C . GLY A 1 132 ? -5.069 4.717 -18.779 1.00 53.31 132 GLY A C 1
ATOM 1044 O O . GLY A 1 132 ? -4.033 5.360 -18.614 1.00 53.31 132 GLY A O 1
ATOM 1045 N N . ILE A 1 133 ? -6.255 5.305 -18.982 1.00 53.50 133 ILE A N 1
ATOM 1046 C CA . ILE A 1 133 ? -6.508 6.761 -19.065 1.00 53.50 133 ILE A CA 1
ATOM 1047 C C . ILE A 1 133 ? -6.193 7.510 -17.750 1.00 53.50 133 ILE A C 1
ATOM 1049 O O . ILE A 1 133 ? -5.923 8.707 -17.776 1.00 53.50 133 ILE A O 1
ATOM 1053 N N . ASP A 1 134 ? -6.082 6.798 -16.625 1.00 67.69 134 ASP A N 1
ATOM 1054 C CA . ASP A 1 134 ? -5.895 7.381 -15.291 1.00 67.69 134 ASP A CA 1
ATOM 1055 C C . ASP A 1 134 ? -4.526 7.030 -14.697 1.00 67.69 134 ASP A C 1
ATOM 1057 O O . ASP A 1 134 ? -4.422 6.373 -13.659 1.00 67.69 134 ASP A O 1
ATOM 1061 N N . SER A 1 135 ? -3.428 7.397 -15.363 1.00 69.88 135 SER A N 1
ATOM 1062 C CA . SER A 1 135 ? -2.084 7.189 -14.795 1.00 69.88 135 SER A CA 1
ATOM 1063 C C . SER A 1 135 ? -1.750 8.153 -13.655 1.00 69.88 135 SER A C 1
ATOM 1065 O O . SER A 1 135 ? -0.697 8.007 -13.046 1.00 69.88 135 SER A O 1
ATOM 1067 N N . TYR A 1 136 ? -2.616 9.131 -13.362 1.00 79.75 136 TYR A N 1
ATOM 1068 C CA . TYR A 1 136 ? -2.374 10.201 -12.385 1.00 79.75 136 TYR A CA 1
ATOM 1069 C C . TYR A 1 136 ? -1.053 10.960 -12.641 1.00 79.75 136 TYR A C 1
ATOM 1071 O O . TYR A 1 136 ? -0.406 11.445 -11.714 1.00 79.75 136 TYR A O 1
ATOM 1079 N N . GLY A 1 137 ? -0.637 11.047 -13.912 1.00 80.00 137 GLY A N 1
ATOM 1080 C CA . GLY A 1 137 ? 0.610 11.700 -14.325 1.00 80.00 137 GLY A CA 1
ATOM 1081 C C . GLY A 1 137 ? 1.872 10.848 -14.150 1.00 80.00 137 GLY A C 1
ATOM 1082 O O . GLY A 1 137 ? 2.974 11.376 -14.274 1.00 80.00 137 GLY A O 1
ATOM 1083 N N . VAL A 1 138 ? 1.735 9.550 -13.863 1.00 86.50 138 VAL A N 1
ATOM 1084 C CA . VAL A 1 138 ? 2.859 8.606 -13.810 1.00 86.50 138 VAL A CA 1
ATOM 1085 C C . VAL A 1 138 ? 3.237 8.168 -15.230 1.00 86.50 138 VAL A C 1
ATOM 1087 O O . VAL A 1 138 ? 2.369 7.761 -16.010 1.00 86.50 138 VAL A O 1
ATOM 1090 N N . ASP A 1 139 ? 4.530 8.244 -15.557 1.00 83.62 139 ASP A N 1
ATOM 1091 C CA . ASP A 1 139 ? 5.078 7.810 -16.847 1.00 83.62 139 ASP A CA 1
ATOM 1092 C C . ASP A 1 139 ? 5.143 6.280 -16.946 1.00 83.62 139 ASP A C 1
ATOM 1094 O O . ASP A 1 139 ? 5.306 5.574 -15.949 1.00 83.62 139 ASP A O 1
ATOM 1098 N N . THR A 1 140 ? 5.032 5.748 -18.167 1.00 82.62 140 THR A N 1
ATOM 1099 C CA . THR A 1 140 ? 4.902 4.298 -18.377 1.00 82.62 140 THR A CA 1
ATOM 1100 C C . THR A 1 140 ? 6.182 3.499 -18.132 1.00 82.62 140 THR A C 1
ATOM 1102 O O . THR A 1 140 ? 6.156 2.274 -18.108 1.00 82.62 140 THR A O 1
ATOM 1105 N N . ASP A 1 141 ? 7.314 4.180 -18.013 1.00 82.50 141 ASP A N 1
ATOM 1106 C CA . A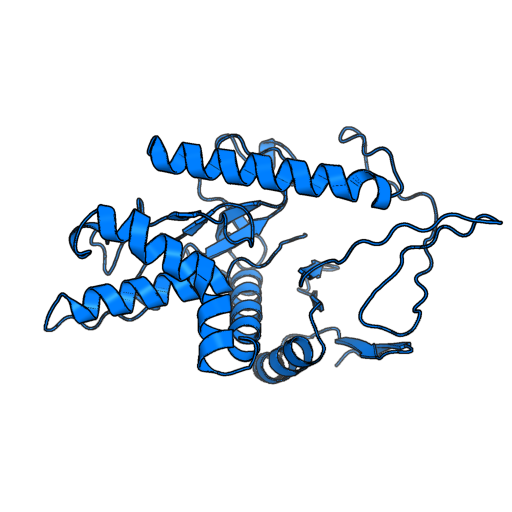SP A 1 141 ? 8.624 3.589 -17.760 1.00 82.50 141 ASP A CA 1
ATOM 1107 C C . ASP A 1 141 ? 8.996 3.578 -16.267 1.00 82.50 141 ASP A C 1
ATOM 1109 O O . ASP A 1 141 ? 10.085 3.128 -15.911 1.00 82.50 141 ASP A O 1
ATOM 1113 N N . LEU A 1 142 ? 8.100 4.042 -15.386 1.00 87.06 142 LEU A N 1
ATOM 1114 C CA . LEU A 1 142 ? 8.301 4.041 -13.939 1.00 87.06 142 LEU A CA 1
ATOM 1115 C C . LEU A 1 142 ? 7.599 2.846 -13.286 1.00 87.06 142 LEU A C 1
ATOM 1117 O O . LEU A 1 142 ? 6.388 2.665 -13.423 1.00 87.06 142 LEU A O 1
ATOM 1121 N N . CYS A 1 143 ? 8.350 2.070 -12.502 1.00 90.62 143 CYS A N 1
ATOM 1122 C CA . CYS A 1 143 ? 7.770 1.096 -11.579 1.00 90.62 143 CYS A CA 1
ATOM 1123 C C . CYS A 1 143 ? 7.142 1.855 -10.401 1.00 90.62 143 CYS A C 1
ATOM 1125 O O . CYS A 1 143 ? 7.857 2.418 -9.576 1.00 90.62 143 CYS A O 1
ATOM 1127 N N . PHE A 1 144 ? 5.812 1.912 -10.346 1.00 93.56 144 PHE A N 1
ATOM 1128 C CA . PHE A 1 144 ? 5.082 2.776 -9.415 1.00 93.56 144 PHE A CA 1
ATOM 1129 C C . PHE A 1 144 ? 3.972 1.991 -8.718 1.00 93.56 144 PHE A C 1
ATOM 1131 O O . PHE A 1 144 ? 3.287 1.191 -9.356 1.00 93.56 144 PHE A O 1
ATOM 1138 N N . SER A 1 145 ? 3.797 2.197 -7.410 1.00 96.44 145 SER A N 1
ATOM 1139 C CA . SER A 1 145 ? 2.757 1.533 -6.618 1.00 96.44 145 SER A CA 1
ATOM 1140 C C . SER A 1 145 ? 1.374 2.106 -6.878 1.00 96.44 145 SER A C 1
ATOM 1142 O O . SER A 1 145 ? 1.152 3.308 -6.736 1.00 96.44 145 SER A O 1
ATOM 1144 N N . PHE A 1 146 ? 0.448 1.222 -7.234 1.00 95.19 146 PHE A N 1
ATOM 1145 C CA . PHE A 1 146 ? -0.954 1.523 -7.505 1.00 95.19 146 PHE A CA 1
ATOM 1146 C C . PHE A 1 146 ? -1.871 0.620 -6.671 1.00 95.19 146 PHE A C 1
ATOM 1148 O O . PHE A 1 146 ? -1.440 -0.459 -6.247 1.00 95.19 146 PHE A O 1
ATOM 1155 N N . PRO A 1 147 ? -3.148 1.005 -6.491 1.00 95.88 147 PRO A N 1
ATOM 1156 C CA . PRO A 1 147 ? -4.169 0.056 -6.084 1.00 95.88 147 PRO A CA 1
ATOM 1157 C C . PRO A 1 147 ? -4.444 -0.886 -7.255 1.00 95.88 147 PRO A C 1
ATOM 1159 O O . PRO A 1 147 ? -4.798 -0.443 -8.354 1.00 95.88 147 PRO A O 1
ATOM 1162 N N . VAL A 1 148 ? -4.280 -2.185 -7.028 1.00 94.25 148 VAL A N 1
ATOM 1163 C CA . VAL A 1 148 ? -4.588 -3.214 -8.022 1.00 94.25 148 VAL A CA 1
ATOM 1164 C C . VAL A 1 148 ? -5.496 -4.287 -7.433 1.00 94.25 148 VAL A C 1
ATOM 1166 O O . VAL A 1 148 ? -5.502 -4.525 -6.225 1.00 94.25 148 VAL A O 1
ATOM 1169 N N . ILE A 1 149 ? -6.249 -4.937 -8.312 1.00 95.31 149 ILE A N 1
ATOM 1170 C CA . ILE A 1 149 ? -6.967 -6.183 -8.049 1.00 95.31 149 ILE A CA 1
ATOM 1171 C C . ILE A 1 149 ? -6.308 -7.263 -8.903 1.00 95.31 149 ILE A C 1
ATOM 1173 O O . ILE A 1 149 ? -5.995 -7.015 -10.069 1.00 95.31 149 ILE A O 1
ATOM 1177 N N . THR A 1 150 ? -6.081 -8.445 -8.342 1.00 92.38 150 THR A N 1
ATOM 1178 C CA . THR A 1 150 ? -5.513 -9.589 -9.064 1.00 92.38 150 THR A CA 1
ATOM 1179 C C . THR A 1 150 ? -6.553 -10.696 -9.201 1.00 92.38 150 THR A C 1
ATOM 1181 O O . THR A 1 150 ? -7.365 -10.907 -8.300 1.00 92.38 150 THR A O 1
ATOM 1184 N N . ASP A 1 151 ? -6.526 -11.415 -10.322 1.00 90.94 151 ASP A N 1
ATOM 1185 C CA . ASP A 1 151 ? -7.443 -12.528 -10.630 1.00 90.94 151 ASP A CA 1
ATOM 1186 C C . ASP A 1 151 ? -6.752 -13.908 -10.621 1.00 90.94 151 ASP A C 1
ATOM 1188 O O . ASP A 1 151 ? -7.388 -14.923 -10.889 1.00 90.94 151 ASP A O 1
ATOM 1192 N N . GLY A 1 152 ? -5.457 -13.948 -10.288 1.00 85.06 152 GLY A N 1
ATOM 1193 C CA . GLY A 1 152 ? -4.616 -15.150 -10.312 1.00 85.06 152 GLY A CA 1
ATOM 1194 C C . GLY A 1 152 ? -3.796 -15.308 -11.597 1.00 85.06 152 GLY A C 1
ATOM 1195 O O . GLY A 1 152 ? -2.800 -16.031 -11.614 1.00 85.06 152 GLY A O 1
ATOM 1196 N N . GLU A 1 153 ? -4.153 -14.586 -12.660 1.00 82.81 153 GLU A N 1
ATOM 1197 C CA . GLU A 1 153 ? -3.428 -14.583 -13.935 1.00 82.81 153 GLU A CA 1
ATOM 1198 C C . GLU A 1 153 ? -2.729 -13.240 -14.180 1.00 82.81 153 GLU A C 1
ATOM 1200 O O . GLU A 1 153 ? -1.602 -13.171 -14.686 1.00 82.81 153 GLU A O 1
ATOM 1205 N N . SER A 1 154 ? -3.399 -12.153 -13.807 1.00 85.25 154 SER A N 1
ATOM 1206 C CA . SER A 1 154 ? -3.006 -10.783 -14.080 1.00 85.25 154 SER A CA 1
ATOM 1207 C C . SER A 1 154 ? -3.370 -9.844 -12.926 1.00 85.25 154 SER A C 1
ATOM 1209 O O . SER A 1 154 ? -3.964 -10.230 -11.918 1.00 85.25 154 SER A O 1
ATOM 1211 N N . TRP A 1 155 ? -2.950 -8.589 -13.059 1.00 88.50 155 TRP A N 1
ATOM 1212 C CA . TRP A 1 155 ? -3.384 -7.499 -12.198 1.00 88.50 155 TRP A CA 1
ATOM 1213 C C . TRP A 1 155 ? -4.129 -6.474 -13.048 1.00 88.50 155 TRP A C 1
ATOM 1215 O O . TRP A 1 155 ? -3.746 -6.196 -14.185 1.00 88.50 155 TRP A O 1
ATOM 1225 N N . THR A 1 156 ? -5.165 -5.880 -12.469 1.00 89.06 156 THR A N 1
ATOM 1226 C CA . THR A 1 156 ? -5.906 -4.755 -13.034 1.00 89.06 156 THR A CA 1
ATOM 1227 C C . THR A 1 156 ? -5.779 -3.576 -12.087 1.00 89.06 156 THR A C 1
ATOM 1229 O O . THR A 1 156 ? -6.104 -3.675 -10.904 1.00 89.06 156 THR A O 1
ATOM 1232 N N . LYS A 1 157 ? -5.287 -2.446 -12.599 1.00 89.88 157 LYS A N 1
ATOM 1233 C CA . LYS A 1 157 ? -5.227 -1.207 -11.824 1.00 89.88 157 LYS A CA 1
ATOM 1234 C C . LYS A 1 157 ? -6.635 -0.673 -11.576 1.00 89.88 157 LYS A C 1
ATOM 1236 O O . LYS A 1 157 ? -7.453 -0.628 -12.493 1.00 89.88 157 LYS A O 1
ATOM 1241 N N . VAL A 1 158 ? -6.875 -0.180 -10.367 1.00 91.38 158 VAL A N 1
ATOM 1242 C CA . VAL A 1 158 ? -8.099 0.552 -10.047 1.00 91.38 158 VAL A CA 1
ATOM 1243 C C . VAL A 1 158 ? -7.990 2.000 -10.553 1.00 91.38 158 VAL A C 1
ATOM 1245 O O . VAL A 1 158 ? -7.118 2.760 -10.126 1.00 91.38 158 VAL A O 1
ATOM 1248 N N . GLY A 1 159 ? -8.847 2.361 -11.511 1.00 88.56 159 GLY A N 1
ATOM 1249 C CA . GLY A 1 159 ? -8.945 3.703 -12.106 1.00 88.56 159 GLY A CA 1
ATOM 1250 C C . GLY A 1 159 ? -10.085 4.546 -11.522 1.00 88.56 159 GLY A C 1
ATOM 1251 O O . GLY A 1 159 ? -10.816 4.085 -10.648 1.00 88.56 159 GLY A O 1
ATOM 1252 N N . GLY A 1 160 ? -10.238 5.777 -12.018 1.00 87.81 160 GLY A N 1
ATOM 1253 C CA . GLY A 1 160 ? -11.342 6.673 -11.658 1.00 87.81 160 GLY A CA 1
ATOM 1254 C C . GLY A 1 160 ? -11.365 7.152 -10.203 1.00 87.81 160 GLY A C 1
ATOM 1255 O O . GLY A 1 160 ? -12.429 7.517 -9.707 1.00 87.81 160 GLY A O 1
ATOM 1256 N N . LEU A 1 161 ? -10.229 7.131 -9.497 1.00 91.38 161 LEU A N 1
ATOM 1257 C CA . LEU A 1 161 ? -10.171 7.551 -8.098 1.00 91.38 161 LEU A CA 1
ATOM 1258 C C . LEU A 1 161 ? -10.047 9.069 -8.001 1.00 91.38 161 LEU A C 1
ATOM 1260 O O . LEU A 1 161 ? -9.102 9.670 -8.512 1.00 91.38 161 LEU A O 1
ATOM 1264 N N . GLU A 1 162 ? -10.986 9.690 -7.293 1.00 90.88 162 GLU A N 1
ATOM 1265 C CA . GLU A 1 162 ? -10.893 11.108 -6.958 1.00 90.88 162 GLU A CA 1
ATOM 1266 C C . GLU A 1 162 ? -9.664 11.362 -6.079 1.00 90.88 162 GLU A C 1
ATOM 1268 O O . GLU A 1 162 ? -9.426 10.654 -5.096 1.00 90.88 162 GLU A O 1
ATOM 1273 N N . MET A 1 163 ? -8.887 12.387 -6.425 1.00 89.44 163 MET A N 1
ATOM 1274 C CA . MET A 1 163 ? -7.670 12.746 -5.706 1.00 89.44 163 MET A CA 1
ATOM 1275 C C . MET A 1 163 ? -7.788 14.161 -5.152 1.00 89.44 163 MET A C 1
ATOM 1277 O O . MET A 1 163 ? -8.200 15.085 -5.852 1.00 89.44 163 MET A O 1
ATOM 1281 N N . THR A 1 164 ? -7.409 14.341 -3.888 1.00 91.19 164 THR A N 1
ATOM 1282 C CA . THR A 1 164 ? -7.290 15.678 -3.297 1.00 91.19 164 THR A CA 1
ATOM 1283 C C . THR A 1 164 ? -6.050 16.387 -3.839 1.00 91.19 164 THR A C 1
ATOM 1285 O O . THR A 1 164 ? -5.117 15.738 -4.315 1.00 91.19 164 THR A O 1
ATOM 1288 N N . GLU A 1 165 ? -5.990 17.714 -3.719 1.00 92.94 165 GLU A N 1
ATOM 1289 C CA . GLU A 1 165 ? -4.793 18.484 -4.091 1.00 92.94 165 GLU A CA 1
ATOM 1290 C C . GLU A 1 165 ? -3.545 17.986 -3.341 1.00 92.94 165 GLU A C 1
ATOM 1292 O O . GLU A 1 165 ? -2.494 17.759 -3.943 1.00 92.94 165 GLU A O 1
ATOM 1297 N N . PHE A 1 166 ? -3.691 17.707 -2.040 1.00 92.56 166 PHE A N 1
ATOM 1298 C CA . PHE A 1 166 ? -2.634 17.107 -1.228 1.00 92.56 166 PHE A CA 1
ATOM 1299 C C . PHE A 1 166 ? -2.201 15.740 -1.776 1.00 92.56 166 PHE A C 1
ATOM 1301 O O . PHE A 1 166 ? -1.013 15.532 -2.028 1.00 92.56 166 PHE A O 1
ATOM 1308 N N . GLY A 1 167 ? -3.149 14.828 -2.021 1.00 93.12 167 GLY A N 1
ATOM 1309 C CA . GLY A 1 167 ? -2.848 13.504 -2.569 1.00 93.12 167 GLY A CA 1
ATOM 1310 C C . GLY A 1 167 ? -2.137 13.590 -3.919 1.00 93.12 167 GLY A C 1
ATOM 1311 O O . GLY A 1 167 ? -1.112 12.942 -4.122 1.00 93.12 167 GLY A O 1
ATOM 1312 N N . TYR A 1 168 ? -2.599 14.473 -4.808 1.00 92.81 168 TYR A N 1
ATOM 1313 C CA . TYR A 1 168 ? -1.967 14.686 -6.106 1.00 92.81 168 TYR A CA 1
ATOM 1314 C C . TYR A 1 168 ? -0.532 15.210 -5.962 1.00 92.81 168 TYR A C 1
ATOM 1316 O O . TYR A 1 168 ? 0.376 14.693 -6.610 1.00 92.81 168 TYR A O 1
ATOM 1324 N N . SER A 1 169 ? -0.288 16.173 -5.065 1.00 94.19 169 SER A N 1
ATOM 1325 C CA . SER A 1 169 ? 1.069 16.674 -4.805 1.00 94.19 169 SER A CA 1
ATOM 1326 C C . SER A 1 169 ? 2.018 15.586 -4.274 1.00 94.19 169 SER A C 1
ATOM 1328 O O . SER A 1 169 ? 3.181 15.533 -4.681 1.00 94.19 169 SER A O 1
ATOM 1330 N N . MET A 1 170 ? 1.518 14.662 -3.443 1.00 94.88 170 MET A N 1
ATOM 1331 C CA . MET A 1 170 ? 2.284 13.510 -2.957 1.00 94.88 170 MET A CA 1
ATOM 1332 C C . MET A 1 170 ? 2.620 12.526 -4.084 1.00 94.88 170 MET A C 1
ATOM 1334 O O . MET A 1 170 ? 3.755 12.042 -4.152 1.00 94.88 170 MET A O 1
ATOM 1338 N N . LEU A 1 171 ? 1.681 12.269 -5.003 1.00 93.06 171 LEU A N 1
ATOM 1339 C CA . LEU A 1 171 ? 1.955 11.466 -6.199 1.00 93.06 171 LEU A CA 1
ATOM 1340 C C . LEU A 1 171 ? 3.041 12.111 -7.059 1.00 93.06 171 LEU A C 1
ATOM 1342 O O . LEU A 1 171 ? 4.002 11.438 -7.423 1.00 93.06 171 LEU A O 1
ATOM 1346 N N . GLN A 1 172 ? 2.939 13.416 -7.328 1.00 92.75 172 GLN A N 1
ATOM 1347 C CA . GLN A 1 172 ? 3.938 14.127 -8.128 1.00 92.75 172 GLN A CA 1
ATOM 1348 C C . GLN A 1 172 ? 5.327 14.070 -7.487 1.00 92.75 172 GLN A C 1
ATOM 1350 O O . GLN A 1 172 ? 6.308 13.826 -8.185 1.00 92.75 172 GLN A O 1
ATOM 1355 N N . ARG A 1 173 ? 5.424 14.204 -6.159 1.00 94.75 173 ARG A N 1
ATOM 1356 C CA . ARG A 1 173 ? 6.693 14.032 -5.436 1.00 94.75 173 ARG A CA 1
ATOM 1357 C C . ARG A 1 173 ? 7.294 12.638 -5.645 1.00 94.75 173 ARG A C 1
ATOM 1359 O O . ARG A 1 173 ? 8.484 12.540 -5.928 1.00 94.75 173 ARG A O 1
ATOM 1366 N N . ASN A 1 174 ? 6.479 11.584 -5.560 1.00 95.00 174 ASN A N 1
ATOM 1367 C CA . ASN A 1 174 ? 6.921 10.208 -5.819 1.00 95.00 174 ASN A CA 1
ATOM 1368 C C . ASN A 1 174 ? 7.353 10.006 -7.278 1.00 95.00 174 ASN A C 1
ATOM 1370 O O . ASN A 1 174 ? 8.362 9.359 -7.539 1.00 95.00 174 ASN A O 1
ATOM 1374 N N . VAL A 1 175 ? 6.621 10.588 -8.233 1.00 92.69 175 VAL A N 1
ATOM 1375 C CA . VAL A 1 175 ? 6.984 10.541 -9.657 1.00 92.69 175 VAL A CA 1
ATOM 1376 C C . VAL A 1 175 ? 8.345 11.193 -9.890 1.00 92.69 175 VAL A C 1
ATOM 1378 O O . VAL A 1 175 ? 9.168 10.627 -10.603 1.00 92.69 175 VAL A O 1
ATOM 1381 N N . GLN A 1 176 ? 8.611 12.355 -9.287 1.00 93.69 176 GLN A N 1
ATOM 1382 C CA . GLN A 1 176 ? 9.908 13.020 -9.436 1.00 93.69 176 GLN A CA 1
ATOM 1383 C C . GLN A 1 176 ? 11.051 12.230 -8.787 1.00 93.69 176 GLN A C 1
ATOM 1385 O O . GLN A 1 176 ? 12.122 12.135 -9.383 1.00 93.69 176 GLN A O 1
ATOM 1390 N N . GLU A 1 177 ? 10.825 11.624 -7.617 1.00 94.50 177 GLU A N 1
ATOM 1391 C CA . GLU A 1 177 ? 11.807 10.731 -6.984 1.00 94.50 177 GLU A CA 1
ATOM 1392 C C . GLU A 1 177 ? 12.157 9.552 -7.903 1.00 94.50 177 GLU A C 1
ATOM 1394 O O . GLU A 1 177 ? 13.326 9.344 -8.220 1.00 94.50 177 GLU A O 1
ATOM 1399 N N . LEU A 1 178 ? 11.150 8.841 -8.417 1.00 92.56 178 LEU A N 1
ATOM 1400 C CA . LEU A 1 178 ? 11.356 7.694 -9.307 1.00 92.56 178 LEU A CA 1
ATOM 1401 C C . LEU A 1 178 ? 12.022 8.084 -10.633 1.00 92.56 178 LEU A C 1
ATOM 1403 O O . LEU A 1 178 ? 12.837 7.327 -11.159 1.00 92.56 178 LEU A O 1
ATOM 1407 N N . LYS A 1 179 ? 11.722 9.273 -11.175 1.00 90.31 179 LYS A N 1
ATOM 1408 C CA . LYS A 1 179 ? 12.425 9.812 -12.352 1.00 90.31 179 LYS A CA 1
ATOM 1409 C C . LYS A 1 179 ? 13.901 10.043 -12.061 1.00 90.31 179 LYS A C 1
ATOM 1411 O O . LYS A 1 179 ? 14.736 9.646 -12.871 1.00 90.31 179 LYS A O 1
ATOM 1416 N N . ALA A 1 180 ? 14.216 10.644 -10.915 1.00 89.44 180 ALA A N 1
ATOM 1417 C CA . ALA A 1 180 ? 15.595 10.859 -10.502 1.00 89.44 180 ALA A CA 1
ATOM 1418 C C . ALA A 1 180 ? 16.335 9.522 -10.322 1.00 89.44 180 ALA A C 1
ATOM 1420 O O . ALA A 1 180 ? 17.435 9.368 -10.847 1.00 89.44 180 ALA A O 1
ATOM 1421 N N . GLU A 1 181 ? 15.719 8.532 -9.667 1.00 89.50 181 GLU A N 1
ATOM 1422 C CA . GLU A 1 181 ? 16.285 7.184 -9.508 1.00 89.50 181 GLU A CA 1
ATOM 1423 C C . GLU A 1 181 ? 16.538 6.494 -10.853 1.00 89.50 181 GLU A C 1
ATOM 1425 O O . GLU A 1 181 ? 17.652 6.027 -11.104 1.00 89.50 181 GLU A O 1
ATOM 1430 N N . ARG A 1 182 ? 15.548 6.504 -11.755 1.00 87.19 182 ARG A N 1
ATOM 1431 C CA . ARG A 1 182 ? 15.680 5.986 -13.126 1.00 87.19 182 ARG A CA 1
ATOM 1432 C C . ARG A 1 182 ? 16.843 6.648 -13.866 1.00 87.19 182 ARG A C 1
ATOM 1434 O O . ARG A 1 182 ? 17.620 5.968 -14.534 1.00 87.19 182 ARG A O 1
ATOM 1441 N N . ASP A 1 183 ? 16.956 7.970 -13.772 1.00 86.00 183 ASP A N 1
ATOM 1442 C CA . ASP A 1 183 ? 17.973 8.734 -14.495 1.00 86.00 183 ASP A CA 1
ATOM 1443 C C . ASP A 1 183 ? 19.381 8.487 -13.933 1.00 86.00 183 ASP A C 1
ATOM 1445 O O . ASP A 1 183 ? 20.330 8.390 -14.714 1.00 86.00 183 ASP A O 1
ATOM 1449 N N . MET A 1 184 ? 19.515 8.270 -12.618 1.00 83.69 184 MET A N 1
ATOM 1450 C CA . MET A 1 184 ? 20.782 7.882 -11.984 1.00 83.69 184 MET A CA 1
ATOM 1451 C C . MET A 1 184 ? 21.291 6.519 -12.469 1.00 83.69 184 MET A C 1
ATOM 1453 O O . MET A 1 184 ? 22.490 6.358 -12.700 1.00 83.69 184 MET A O 1
ATOM 1457 N N . VAL A 1 185 ? 20.399 5.541 -12.660 1.00 81.38 185 VAL A N 1
ATOM 1458 C CA . VAL A 1 185 ? 20.785 4.178 -13.075 1.00 81.38 185 VAL A CA 1
ATOM 1459 C C . VAL A 1 185 ? 20.796 3.978 -14.590 1.00 81.38 185 VAL A C 1
ATOM 1461 O O . VAL A 1 185 ? 21.173 2.907 -15.064 1.00 81.38 185 VAL A O 1
ATOM 1464 N N . ARG A 1 186 ? 20.436 4.999 -15.379 1.00 76.94 186 ARG A N 1
ATOM 1465 C CA . ARG A 1 186 ? 20.322 4.898 -16.844 1.00 76.94 186 ARG A CA 1
ATOM 1466 C C . ARG A 1 186 ? 21.605 4.388 -17.502 1.00 76.94 186 ARG A C 1
ATOM 1468 O O . ARG A 1 186 ? 21.549 3.520 -18.368 1.00 76.94 186 ARG A O 1
ATOM 1475 N N . ASN A 1 187 ? 22.759 4.863 -17.037 1.00 72.19 187 ASN A N 1
ATOM 1476 C CA . ASN A 1 187 ? 24.066 4.469 -17.572 1.00 72.19 187 ASN A CA 1
ATOM 1477 C C . ASN A 1 187 ? 24.473 3.029 -17.201 1.00 72.19 187 ASN A C 1
ATOM 1479 O O . ASN A 1 187 ? 25.391 2.487 -17.810 1.00 72.19 187 ASN A O 1
ATOM 1483 N N . LEU A 1 188 ? 23.796 2.400 -16.232 1.00 73.56 188 LEU A N 1
ATOM 1484 C CA . LEU A 1 188 ? 24.018 1.001 -15.850 1.00 73.56 188 LEU A CA 1
ATOM 1485 C C . LEU A 1 188 ? 23.238 0.026 -16.740 1.00 73.56 188 LEU A C 1
ATOM 1487 O O . LEU A 1 188 ? 23.560 -1.156 -16.777 1.00 73.56 188 LEU A O 1
ATOM 1491 N N . MET A 1 189 ? 22.225 0.505 -17.472 1.00 65.19 189 MET A N 1
ATOM 1492 C CA . MET A 1 189 ? 21.341 -0.350 -18.272 1.00 65.19 189 MET A CA 1
ATOM 1493 C C . MET A 1 189 ? 21.885 -0.682 -19.672 1.00 65.19 189 MET A C 1
ATOM 1495 O O . MET A 1 189 ? 21.181 -1.304 -20.461 1.00 65.19 189 MET A O 1
ATOM 1499 N N . GLY A 1 190 ? 23.130 -0.299 -19.989 1.00 47.06 190 GLY A N 1
ATOM 1500 C CA . GLY A 1 190 ? 23.880 -0.777 -21.162 1.00 47.06 190 GLY A CA 1
ATOM 1501 C C . GLY A 1 190 ? 23.332 -0.398 -22.548 1.00 47.06 190 GLY A C 1
ATOM 1502 O O . GLY A 1 190 ? 23.953 -0.751 -23.548 1.00 47.06 190 GLY A O 1
ATOM 1503 N N . CYS A 1 191 ? 22.213 0.326 -22.631 1.00 39.97 191 CYS A N 1
ATOM 1504 C CA . CYS A 1 191 ? 21.514 0.660 -23.872 1.00 39.97 191 CYS A CA 1
ATOM 1505 C C . CYS A 1 191 ? 20.915 2.073 -23.777 1.00 39.97 191 CYS A C 1
ATOM 1507 O O . CYS A 1 191 ? 20.307 2.412 -22.761 1.00 39.97 191 CYS A O 1
ATOM 1509 N N . GLU A 1 192 ? 20.980 2.870 -24.849 1.00 38.00 192 GLU A N 1
ATOM 1510 C CA . GLU A 1 192 ? 20.009 3.956 -25.037 1.00 38.00 192 GLU A CA 1
ATOM 1511 C C . GLU A 1 192 ? 18.616 3.324 -25.152 1.00 38.00 192 GLU A C 1
ATOM 1513 O O . GLU A 1 192 ? 18.302 2.634 -26.124 1.00 38.00 192 GLU A O 1
ATOM 1518 N N . VAL A 1 193 ? 17.790 3.492 -24.121 1.00 36.69 193 VAL A N 1
ATOM 1519 C CA . VAL A 1 193 ? 16.443 2.920 -24.096 1.00 36.69 193 VAL A CA 1
ATOM 1520 C C . VAL A 1 193 ? 15.521 3.782 -24.961 1.00 36.69 193 VAL A C 1
ATOM 1522 O O . VAL A 1 193 ? 14.928 4.750 -24.490 1.00 36.69 193 VAL A O 1
ATOM 1525 N N . ASN A 1 194 ? 15.399 3.433 -26.242 1.00 32.44 194 ASN A N 1
ATOM 1526 C CA . ASN A 1 194 ? 14.369 3.977 -27.128 1.00 32.44 194 ASN A CA 1
ATOM 1527 C C . ASN A 1 194 ? 13.073 3.175 -26.943 1.00 32.44 194 ASN A C 1
ATOM 1529 O O . ASN A 1 194 ? 12.889 2.105 -27.524 1.00 32.44 194 ASN A O 1
ATOM 1533 N N . PHE A 1 195 ? 12.164 3.687 -26.111 1.00 37.41 195 PHE A N 1
ATOM 1534 C CA . PHE A 1 195 ? 10.828 3.121 -25.907 1.00 37.41 195 PHE A CA 1
ATOM 1535 C C . PHE A 1 195 ? 9.935 3.388 -27.134 1.00 37.41 195 PHE A C 1
ATOM 1537 O O . PHE A 1 195 ? 9.090 4.280 -27.115 1.00 37.41 195 PHE A O 1
ATOM 1544 N N . GLY A 1 196 ? 10.147 2.647 -28.225 1.00 29.81 196 GLY A N 1
ATOM 1545 C CA . GLY A 1 196 ? 9.371 2.817 -29.460 1.00 29.81 196 GLY A CA 1
ATOM 1546 C C . GLY A 1 196 ? 9.370 1.633 -30.426 1.00 29.81 196 GLY A C 1
ATOM 1547 O O . GLY A 1 196 ? 8.433 1.513 -31.207 1.00 29.81 196 GLY A O 1
ATOM 1548 N N . GLU A 1 197 ? 10.344 0.724 -30.361 1.00 27.11 197 GLU A N 1
ATOM 1549 C CA . GLU A 1 197 ? 10.420 -0.412 -31.286 1.00 27.11 197 GLU A CA 1
ATOM 1550 C C . GLU A 1 197 ? 10.710 -1.727 -30.553 1.00 27.11 197 GLU A C 1
ATOM 1552 O O . GLU A 1 197 ? 11.291 -1.760 -29.468 1.00 27.11 197 GLU A O 1
ATOM 1557 N N . SER A 1 198 ? 10.219 -2.821 -31.136 1.00 26.69 198 SER A N 1
ATOM 1558 C CA . SER A 1 198 ? 10.230 -4.183 -30.600 1.00 26.69 198 SER A CA 1
ATOM 1559 C C . SER A 1 198 ? 11.582 -4.612 -30.018 1.00 26.69 198 SER A C 1
ATOM 1561 O O . SER A 1 198 ? 12.607 -4.573 -30.696 1.00 26.69 198 SER A O 1
ATOM 1563 N N . TRP A 1 199 ? 11.548 -5.101 -28.777 1.00 30.56 199 TRP A N 1
ATOM 1564 C CA . TRP A 1 199 ? 12.682 -5.677 -28.053 1.00 30.56 199 TRP A CA 1
ATOM 1565 C C . TRP A 1 199 ? 13.287 -6.888 -28.786 1.00 30.56 199 TRP A C 1
ATOM 1567 O O . TR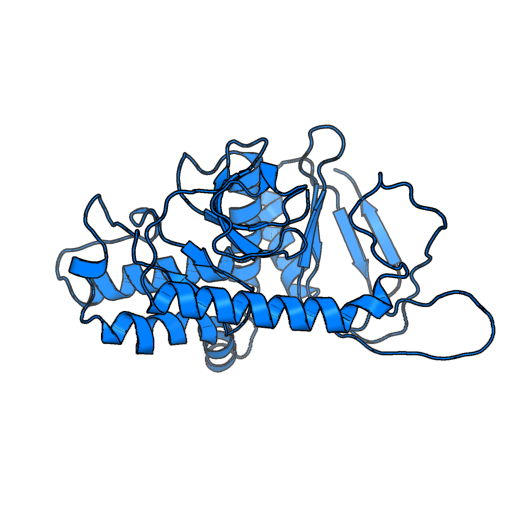P A 1 199 ? 12.627 -7.914 -28.942 1.00 30.56 199 TRP A O 1
ATOM 1577 N N . VAL A 1 200 ? 14.572 -6.808 -29.148 1.00 23.88 200 VAL A N 1
ATOM 1578 C CA . VAL A 1 200 ? 15.420 -7.965 -29.484 1.00 23.88 200 VAL A CA 1
ATOM 1579 C C . VAL A 1 200 ? 16.766 -7.774 -28.773 1.00 23.88 200 VAL A C 1
ATOM 1581 O O . VAL A 1 200 ? 17.495 -6.846 -29.129 1.00 23.88 200 VAL A O 1
ATOM 1584 N N . PRO A 1 201 ? 17.133 -8.595 -27.772 1.00 29.98 201 PRO A N 1
ATOM 1585 C CA . PRO A 1 201 ? 18.426 -8.455 -27.113 1.00 29.98 201 PRO A CA 1
ATOM 1586 C C . PRO A 1 201 ? 19.552 -8.794 -28.097 1.00 29.98 201 PRO A C 1
ATOM 1588 O O . PRO A 1 201 ? 19.591 -9.898 -28.643 1.00 29.98 201 PRO A O 1
ATOM 1591 N N . ARG A 1 202 ? 20.492 -7.865 -28.306 1.00 26.62 202 ARG A N 1
ATOM 1592 C CA . ARG A 1 202 ? 21.808 -8.178 -28.870 1.00 26.62 202 ARG A CA 1
ATOM 1593 C C . ARG A 1 202 ? 22.825 -8.180 -27.724 1.00 26.62 202 ARG A C 1
ATOM 1595 O O . ARG A 1 202 ? 23.004 -7.160 -27.074 1.00 26.62 202 ARG A O 1
ATOM 1602 N N . TYR A 1 203 ? 23.503 -9.314 -27.556 1.00 29.98 203 TYR A N 1
ATOM 1603 C CA . TYR A 1 203 ? 24.699 -9.556 -26.730 1.00 29.98 203 TYR A CA 1
ATOM 1604 C C . TYR A 1 203 ? 24.504 -9.989 -25.266 1.00 29.98 203 TYR A C 1
ATOM 1606 O O . TYR A 1 203 ? 23.603 -9.552 -24.553 1.00 29.98 203 TYR A O 1
ATOM 1614 N N . GLY A 1 204 ? 25.361 -10.945 -24.879 1.00 26.55 204 GLY A N 1
ATOM 1615 C CA . GLY A 1 204 ? 25.350 -11.675 -23.615 1.00 26.55 204 GLY A CA 1
ATOM 1616 C C . GLY A 1 204 ? 26.212 -11.005 -22.551 1.00 26.55 204 GLY A C 1
ATOM 1617 O O . GLY A 1 204 ? 27.370 -10.679 -22.793 1.00 26.55 204 GLY A O 1
ATOM 1618 N N . TRP A 1 205 ? 25.627 -10.828 -21.371 1.00 32.50 205 TRP A N 1
ATOM 1619 C CA . TRP A 1 205 ? 26.268 -10.279 -20.180 1.00 32.50 205 TRP A CA 1
ATOM 1620 C C . TRP A 1 205 ? 26.722 -11.415 -19.256 1.00 32.50 205 TRP A C 1
ATOM 1622 O O . TRP A 1 205 ? 26.009 -12.410 -19.102 1.00 32.50 205 TRP A O 1
ATOM 1632 N N . LEU A 1 206 ? 27.886 -11.259 -18.620 1.00 26.97 206 LEU A N 1
ATOM 1633 C CA . LEU A 1 206 ? 28.449 -12.191 -17.638 1.00 26.97 206 LEU A CA 1
ATOM 1634 C C . LEU A 1 206 ? 28.593 -11.473 -16.291 1.00 26.97 206 LEU A C 1
ATOM 1636 O O . LEU A 1 206 ? 29.253 -10.444 -16.200 1.00 26.97 206 LEU A O 1
ATOM 1640 N N . TRP A 1 207 ? 27.978 -12.017 -15.242 1.00 32.94 207 TRP A N 1
ATOM 1641 C CA . TRP A 1 207 ? 28.047 -11.475 -13.882 1.00 32.94 207 TRP A CA 1
ATOM 1642 C C . TRP A 1 207 ? 29.212 -12.124 -13.119 1.00 32.94 207 TRP A C 1
ATOM 1644 O O . TRP A 1 207 ? 29.299 -13.352 -13.071 1.00 32.94 207 TRP A O 1
ATOM 1654 N N . ARG A 1 208 ? 30.100 -11.327 -12.506 1.00 27.98 208 ARG A N 1
ATOM 1655 C CA . ARG A 1 208 ? 31.182 -11.806 -11.620 1.00 27.98 208 ARG A CA 1
ATOM 1656 C C . ARG A 1 208 ? 31.098 -11.142 -10.243 1.00 27.98 208 ARG A C 1
ATOM 1658 O O . ARG A 1 208 ? 30.707 -9.987 -10.130 1.00 27.98 208 ARG A O 1
ATOM 1665 N N . HIS A 1 209 ? 31.455 -11.888 -9.197 1.00 31.59 209 HIS A N 1
ATOM 1666 C CA . HIS A 1 209 ? 31.377 -11.455 -7.798 1.00 31.59 209 HIS A CA 1
ATOM 1667 C C . HIS A 1 209 ? 32.775 -11.185 -7.220 1.00 31.59 209 HIS A C 1
ATOM 1669 O O . HIS A 1 209 ? 33.664 -12.028 -7.347 1.00 31.59 209 HIS A O 1
ATOM 1675 N N . TYR A 1 210 ? 32.942 -10.056 -6.525 1.00 28.83 210 TYR A N 1
ATOM 1676 C CA . TYR A 1 210 ? 34.107 -9.751 -5.688 1.00 28.83 210 TYR A CA 1
ATOM 1677 C C . TYR A 1 210 ? 33.628 -9.494 -4.251 1.00 28.83 210 TYR A C 1
ATOM 1679 O O . TYR A 1 210 ? 32.681 -8.746 -4.033 1.00 28.83 210 TYR A O 1
ATOM 1687 N N . GLY A 1 211 ? 34.240 -10.177 -3.278 1.00 25.31 211 GLY A N 1
ATOM 1688 C CA . GLY A 1 211 ? 33.753 -10.294 -1.896 1.00 25.31 211 GLY A CA 1
ATOM 1689 C C . GLY A 1 211 ? 33.373 -8.976 -1.201 1.00 25.31 211 GLY A C 1
ATOM 1690 O O . GLY A 1 211 ? 34.127 -8.009 -1.220 1.00 25.31 211 GLY A O 1
ATOM 1691 N N . GLY A 1 212 ? 32.214 -8.993 -0.535 1.00 28.02 212 GLY A N 1
ATOM 1692 C CA . GLY A 1 212 ? 31.523 -7.833 0.044 1.00 28.02 212 GLY A CA 1
ATOM 1693 C C . GLY A 1 212 ? 30.070 -7.817 -0.443 1.00 28.02 212 GLY A C 1
ATOM 1694 O O . GLY A 1 212 ? 29.786 -8.416 -1.470 1.00 28.02 212 GLY A O 1
ATOM 1695 N N . ALA A 1 213 ? 29.126 -7.214 0.288 1.00 28.02 213 ALA A N 1
ATOM 1696 C CA . ALA A 1 213 ? 27.689 -7.199 -0.045 1.00 28.02 213 ALA A CA 1
ATOM 1697 C C . ALA A 1 213 ? 27.346 -6.309 -1.265 1.00 28.02 213 ALA A C 1
ATOM 1699 O O . ALA A 1 213 ? 26.464 -5.459 -1.203 1.00 28.02 213 ALA A O 1
ATOM 1700 N N . SER A 1 214 ? 28.067 -6.489 -2.367 1.00 27.89 214 SER A N 1
ATOM 1701 C CA . SER A 1 214 ? 28.042 -5.654 -3.562 1.00 27.89 214 SER A CA 1
ATOM 1702 C C . SER A 1 214 ? 28.131 -6.537 -4.806 1.00 27.89 214 SER A C 1
ATOM 1704 O O . SER A 1 214 ? 29.077 -7.306 -4.962 1.00 27.89 214 SER A O 1
ATOM 1706 N N . LEU A 1 215 ? 27.154 -6.405 -5.703 1.00 30.31 215 LEU A N 1
ATOM 1707 C CA . LEU A 1 215 ? 27.188 -6.953 -7.061 1.00 30.31 215 LEU A CA 1
ATOM 1708 C C . LEU A 1 215 ? 27.719 -5.866 -8.005 1.00 30.31 215 LEU A C 1
ATOM 1710 O O . LEU A 1 215 ? 27.208 -4.748 -7.991 1.00 30.31 215 LEU A O 1
ATOM 1714 N N . GLN A 1 216 ? 28.736 -6.182 -8.809 1.00 31.03 216 GLN A N 1
ATOM 1715 C CA . GLN A 1 216 ? 29.253 -5.290 -9.852 1.00 31.03 216 GLN A CA 1
ATOM 1716 C C . GLN A 1 216 ? 28.815 -5.785 -11.233 1.00 31.03 216 GLN A C 1
ATOM 1718 O O . GLN A 1 216 ? 28.848 -6.984 -11.514 1.00 31.03 216 GLN A O 1
ATOM 1723 N N . LEU A 1 217 ? 28.396 -4.851 -12.088 1.00 31.50 217 LEU A N 1
ATOM 1724 C CA . LEU A 1 217 ? 28.146 -5.092 -13.505 1.00 31.50 217 LEU A CA 1
ATOM 1725 C C . LEU A 1 217 ? 29.390 -4.630 -14.274 1.00 31.50 217 LEU A C 1
ATOM 1727 O O . LEU A 1 217 ? 29.665 -3.432 -14.326 1.00 31.50 217 LEU A O 1
ATOM 1731 N N . GLU A 1 218 ? 30.159 -5.556 -14.842 1.00 31.36 218 GLU A N 1
ATOM 1732 C CA . GLU A 1 218 ? 31.313 -5.223 -15.684 1.00 31.36 218 GLU A CA 1
ATOM 1733 C C . GLU A 1 218 ? 30.994 -5.482 -17.158 1.00 31.36 218 GLU A C 1
ATOM 1735 O O . GLU A 1 218 ? 30.395 -6.496 -17.520 1.00 31.36 218 GLU A O 1
ATOM 1740 N N . ARG A 1 219 ? 31.418 -4.555 -18.023 1.00 33.75 219 ARG A N 1
ATOM 1741 C CA . ARG A 1 219 ? 31.507 -4.776 -19.467 1.00 33.75 219 ARG A CA 1
ATOM 1742 C C . ARG A 1 219 ? 32.896 -5.336 -19.751 1.00 33.75 219 ARG A C 1
ATOM 1744 O O . ARG A 1 219 ? 33.886 -4.708 -19.392 1.00 33.75 219 ARG A O 1
ATOM 1751 N N . GLU A 1 220 ? 32.974 -6.492 -20.399 1.00 31.75 220 GLU A N 1
ATOM 1752 C CA . GLU A 1 220 ? 34.248 -7.070 -20.831 1.00 31.75 2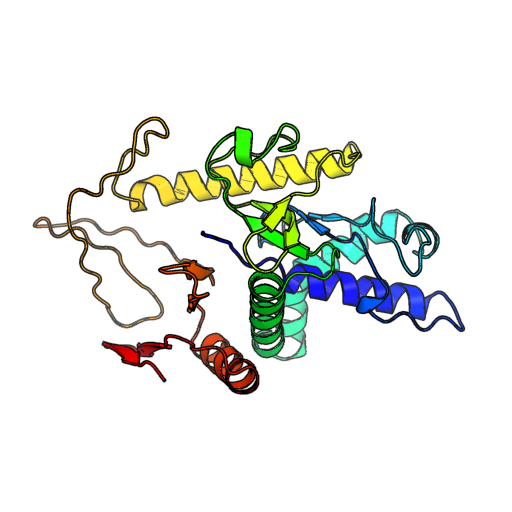20 GLU A CA 1
ATOM 1753 C C . GLU A 1 220 ? 34.756 -6.316 -22.074 1.00 31.75 220 GLU A C 1
ATOM 1755 O O . GLU A 1 220 ? 34.582 -6.746 -23.209 1.00 31.75 220 GLU A O 1
ATOM 1760 N N . GLU A 1 221 ? 35.348 -5.143 -21.862 1.00 33.75 221 GLU A N 1
ATOM 1761 C CA . GLU A 1 221 ? 36.236 -4.489 -22.824 1.00 33.75 221 GLU A CA 1
ATOM 1762 C C . GLU A 1 221 ? 37.490 -4.032 -22.073 1.00 33.75 221 GLU A C 1
ATOM 1764 O O . GLU A 1 221 ? 37.408 -3.521 -20.956 1.00 33.75 221 GLU A O 1
ATOM 1769 N N . GLY A 1 222 ? 38.661 -4.304 -22.656 1.00 29.91 222 GLY A N 1
ATOM 1770 C CA . GLY A 1 222 ? 39.963 -4.103 -22.025 1.00 29.91 222 GLY A CA 1
ATOM 1771 C C . GLY A 1 222 ? 40.153 -2.714 -21.402 1.00 29.91 222 GLY A C 1
ATOM 1772 O O . GLY A 1 222 ? 39.766 -1.702 -21.973 1.00 29.91 222 GLY A O 1
ATOM 1773 N N . GLU A 1 223 ? 40.791 -2.714 -20.230 1.00 28.52 223 GLU A N 1
ATOM 1774 C CA . GLU A 1 223 ? 41.319 -1.560 -19.491 1.00 28.52 223 GLU A CA 1
ATOM 1775 C C . GLU A 1 223 ? 40.342 -0.391 -19.206 1.00 28.52 223 GLU A C 1
ATOM 1777 O O . GLU A 1 223 ? 40.459 0.706 -19.739 1.00 28.52 223 GLU A O 1
ATOM 1782 N N . GLY A 1 224 ? 39.483 -0.585 -18.195 1.00 29.83 224 GLY A N 1
ATOM 1783 C CA . GLY A 1 224 ? 39.258 0.412 -17.134 1.00 29.83 224 GLY A CA 1
ATOM 1784 C C . GLY A 1 224 ? 38.085 1.402 -17.259 1.00 29.83 224 GLY A C 1
ATOM 1785 O O . GLY A 1 224 ? 38.111 2.325 -18.065 1.00 29.83 224 GLY A O 1
ATOM 1786 N N . ARG A 1 225 ? 37.132 1.295 -16.316 1.00 23.33 225 ARG A N 1
ATOM 1787 C CA . ARG A 1 225 ? 36.599 2.332 -15.384 1.00 23.33 225 ARG A CA 1
ATOM 1788 C C . ARG A 1 225 ? 35.359 1.762 -14.671 1.00 23.33 225 ARG A C 1
ATOM 1790 O O . ARG A 1 225 ? 34.443 1.291 -15.331 1.00 23.33 225 ARG A O 1
ATOM 1797 N N . TYR A 1 226 ? 35.318 1.840 -13.338 1.00 23.86 226 TYR A N 1
ATOM 1798 C CA . TYR A 1 226 ? 34.256 1.264 -12.493 1.00 23.86 226 TYR A CA 1
ATOM 1799 C C . TYR A 1 226 ? 33.369 2.355 -11.876 1.00 23.86 226 TYR A C 1
ATOM 1801 O O . TYR A 1 226 ? 33.878 3.405 -11.481 1.00 23.86 226 TYR A O 1
ATOM 1809 N N . CYS A 1 227 ? 32.063 2.095 -11.741 1.00 23.97 227 CYS A N 1
ATOM 1810 C CA . CYS A 1 227 ? 31.133 2.927 -10.969 1.00 23.97 227 CYS A CA 1
ATOM 1811 C C . CYS A 1 227 ? 30.264 2.038 -10.061 1.00 23.97 227 CYS A C 1
ATOM 1813 O O . CYS A 1 227 ? 29.842 0.960 -10.474 1.00 23.97 227 CYS A O 1
ATOM 1815 N N . VAL A 1 228 ? 30.040 2.470 -8.818 1.00 22.77 228 VAL A N 1
ATOM 1816 C CA . VAL A 1 228 ? 29.390 1.702 -7.741 1.00 22.77 228 VAL A CA 1
ATOM 1817 C C . VAL A 1 228 ? 27.928 2.136 -7.608 1.00 22.77 228 VAL A C 1
ATOM 1819 O O . VAL A 1 228 ? 27.675 3.328 -7.452 1.00 22.77 228 VAL A O 1
ATOM 1822 N N . ALA A 1 229 ? 26.976 1.197 -7.616 1.00 24.53 229 ALA A N 1
ATOM 1823 C CA . ALA A 1 229 ? 25.587 1.456 -7.224 1.00 24.53 229 ALA A CA 1
ATOM 1824 C C . ALA A 1 229 ? 25.066 0.344 -6.299 1.00 24.53 229 ALA A C 1
ATOM 1826 O O . ALA A 1 229 ? 25.180 -0.842 -6.601 1.00 24.53 229 ALA A O 1
ATOM 1827 N N . GLU A 1 230 ? 24.518 0.748 -5.156 1.00 24.20 230 GLU A N 1
ATOM 1828 C CA . GLU A 1 230 ? 23.956 -0.113 -4.116 1.00 24.20 230 GLU A CA 1
ATOM 1829 C C . GLU A 1 230 ? 22.456 -0.295 -4.403 1.00 24.20 230 GLU A C 1
ATOM 1831 O O . GLU A 1 230 ? 21.685 0.657 -4.304 1.00 24.20 230 GLU A O 1
ATOM 1836 N N . LEU A 1 231 ? 22.029 -1.490 -4.827 1.00 27.56 231 LEU A N 1
ATOM 1837 C CA . LEU A 1 231 ? 20.617 -1.774 -5.107 1.00 27.56 231 LEU A CA 1
ATOM 1838 C C . LEU A 1 231 ? 19.969 -2.475 -3.908 1.00 27.56 231 LEU A C 1
ATOM 1840 O O . LEU A 1 231 ? 20.336 -3.589 -3.536 1.00 27.56 231 LEU A O 1
ATOM 1844 N N . GLY A 1 232 ? 18.997 -1.793 -3.301 1.00 26.73 232 GLY A N 1
ATOM 1845 C CA . GLY A 1 232 ? 18.124 -2.335 -2.267 1.00 26.73 232 GLY A CA 1
ATOM 1846 C C . GLY A 1 232 ? 17.161 -3.407 -2.798 1.00 26.73 232 GLY A C 1
ATOM 1847 O O . GLY A 1 232 ? 16.831 -3.463 -3.980 1.00 26.73 232 GLY A O 1
ATOM 1848 N N . ILE A 1 233 ? 16.737 -4.265 -1.867 1.00 32.09 233 ILE A N 1
ATOM 1849 C CA . ILE A 1 233 ? 15.813 -5.411 -1.972 1.00 32.09 233 ILE A CA 1
ATOM 1850 C C . ILE A 1 233 ? 14.817 -5.294 -3.147 1.00 32.09 233 ILE A C 1
ATOM 1852 O O . ILE A 1 233 ? 13.994 -4.386 -3.181 1.00 32.09 233 ILE A O 1
ATOM 1856 N N . SER A 1 234 ? 14.838 -6.264 -4.065 1.00 31.70 234 SER A N 1
ATOM 1857 C CA . SER A 1 234 ? 13.925 -6.358 -5.214 1.00 31.70 234 SER A CA 1
ATOM 1858 C C . SER A 1 234 ? 13.467 -7.809 -5.376 1.00 31.70 234 SER A C 1
ATOM 1860 O O . SER A 1 234 ? 14.296 -8.701 -5.461 1.00 31.70 234 SER A O 1
ATOM 1862 N N . VAL A 1 235 ? 12.165 -8.090 -5.422 1.00 33.97 235 VAL A N 1
ATOM 1863 C CA . VAL A 1 235 ? 11.642 -9.427 -5.771 1.00 33.97 235 VAL A CA 1
ATOM 1864 C C . VAL A 1 235 ? 11.333 -9.418 -7.267 1.00 33.97 235 VAL A C 1
ATOM 1866 O O . VAL A 1 235 ? 10.498 -8.636 -7.709 1.00 33.97 235 VAL A O 1
ATOM 1869 N N . VAL A 1 236 ? 11.998 -10.262 -8.057 1.00 31.91 236 VAL A N 1
ATOM 1870 C CA . VAL A 1 236 ? 11.747 -10.390 -9.501 1.00 31.91 236 VAL A CA 1
ATOM 1871 C C . VAL A 1 236 ? 10.894 -11.633 -9.724 1.00 31.91 236 VAL A C 1
ATOM 1873 O O . VAL A 1 236 ? 11.395 -12.748 -9.703 1.00 31.91 236 VAL A O 1
ATOM 1876 N N . ALA A 1 237 ? 9.591 -11.482 -9.940 1.00 33.53 237 ALA A N 1
ATOM 1877 C CA . ALA A 1 237 ? 8.782 -12.595 -10.431 1.00 33.53 237 ALA A CA 1
ATOM 1878 C C . ALA A 1 237 ? 8.752 -12.565 -11.963 1.00 33.53 237 ALA A C 1
ATOM 1880 O O . ALA A 1 237 ? 8.514 -11.524 -12.567 1.00 33.53 237 ALA A O 1
ATOM 1881 N N . GLY A 1 238 ? 9.003 -13.698 -12.610 1.00 28.72 238 GLY A N 1
ATOM 1882 C CA . GLY A 1 238 ? 8.861 -13.856 -14.055 1.00 28.72 238 GLY A CA 1
ATOM 1883 C C . GLY A 1 238 ? 7.866 -14.972 -14.330 1.00 28.72 238 GLY A C 1
ATOM 1884 O O . GLY A 1 238 ? 8.049 -16.081 -13.844 1.00 28.72 238 GLY A O 1
ATOM 1885 N N . ALA A 1 239 ? 6.816 -14.709 -15.109 1.00 28.25 239 ALA A N 1
ATOM 1886 C CA . ALA A 1 239 ? 5.999 -15.797 -15.635 1.00 28.25 239 ALA A CA 1
ATOM 1887 C C . ALA A 1 239 ? 6.652 -16.295 -16.925 1.00 28.25 239 ALA A C 1
ATOM 1889 O O . ALA A 1 239 ? 6.660 -15.588 -17.934 1.00 28.25 239 ALA A O 1
ATOM 1890 N N . ALA A 1 240 ? 7.194 -17.505 -16.887 1.00 26.73 240 ALA A N 1
ATOM 1891 C CA . ALA A 1 240 ? 7.467 -18.286 -18.080 1.00 26.73 240 ALA A CA 1
ATOM 1892 C C . ALA A 1 240 ? 6.502 -19.478 -18.065 1.00 26.73 240 ALA A C 1
ATOM 1894 O O . ALA A 1 240 ? 6.375 -20.159 -17.050 1.00 26.73 240 ALA A O 1
ATOM 1895 N N . LEU A 1 241 ? 5.813 -19.718 -19.184 1.00 28.78 241 LEU A N 1
ATOM 1896 C CA . LEU A 1 241 ? 5.017 -20.934 -19.418 1.00 28.78 241 LEU A CA 1
ATOM 1897 C C . LEU A 1 241 ? 3.840 -21.166 -18.443 1.00 28.78 241 LEU A C 1
ATOM 1899 O O . LEU A 1 241 ? 3.552 -22.304 -18.082 1.00 28.78 241 LEU A O 1
ATOM 1903 N N . GLY A 1 242 ? 3.143 -20.105 -18.016 1.00 27.52 242 GLY A N 1
ATOM 1904 C CA . GLY A 1 242 ? 1.935 -20.244 -17.185 1.00 27.52 242 GLY A CA 1
ATOM 1905 C C . GLY A 1 242 ? 2.201 -20.693 -15.743 1.00 27.52 242 GLY A C 1
ATOM 1906 O O . GLY A 1 242 ? 1.302 -21.203 -15.083 1.00 27.52 242 GLY A O 1
ATOM 1907 N N . ARG A 1 243 ? 3.434 -20.523 -15.247 1.00 33.03 243 ARG A N 1
ATOM 1908 C CA . ARG A 1 243 ? 3.805 -20.780 -13.850 1.00 33.03 243 ARG A CA 1
ATOM 1909 C C . ARG A 1 243 ? 4.382 -19.519 -13.219 1.00 33.03 243 ARG A C 1
ATOM 1911 O O . ARG A 1 243 ? 5.195 -18.824 -13.829 1.00 33.03 243 ARG A O 1
ATOM 1918 N N . VAL A 1 244 ? 3.949 -19.229 -11.995 1.00 35.44 244 VAL A N 1
ATOM 1919 C CA . VAL A 1 244 ? 4.484 -18.132 -11.187 1.00 35.44 244 VAL A CA 1
ATOM 1920 C C . VAL A 1 244 ? 5.826 -18.577 -10.617 1.00 35.44 244 VAL A C 1
ATOM 1922 O O . VAL A 1 244 ? 5.881 -19.392 -9.702 1.00 35.44 244 VAL A O 1
ATOM 1925 N N . VAL A 1 245 ? 6.914 -18.042 -11.169 1.00 37.12 245 VAL A N 1
ATOM 1926 C CA . VAL A 1 245 ? 8.255 -18.189 -10.602 1.00 37.12 245 VAL A CA 1
ATOM 1927 C C . VAL A 1 245 ? 8.566 -16.914 -9.827 1.00 37.12 245 VAL A C 1
ATOM 1929 O O . VAL A 1 245 ? 8.725 -15.848 -10.422 1.00 37.12 245 VAL A O 1
ATOM 1932 N N . GLY A 1 246 ? 8.601 -17.004 -8.497 1.00 36.72 246 GLY A N 1
ATOM 1933 C CA . GLY A 1 246 ? 9.007 -15.902 -7.627 1.00 36.72 246 GLY A CA 1
ATOM 1934 C C . GLY A 1 246 ? 10.502 -15.971 -7.329 1.00 36.72 246 GLY A C 1
ATOM 1935 O O . GLY A 1 246 ? 10.953 -16.950 -6.743 1.00 36.72 246 GLY A O 1
ATOM 1936 N N . VAL A 1 247 ? 11.266 -14.939 -7.692 1.00 39.81 247 VAL A N 1
ATOM 1937 C CA . VAL A 1 247 ? 12.660 -14.782 -7.250 1.00 39.81 247 VAL A CA 1
ATOM 1938 C C . VAL A 1 247 ? 12.702 -13.756 -6.127 1.00 39.81 247 VAL A C 1
ATOM 1940 O O . VAL A 1 247 ? 12.438 -12.575 -6.345 1.00 39.81 247 VAL A O 1
ATOM 1943 N N . VAL A 1 248 ? 13.046 -14.197 -4.918 1.00 39.09 248 VAL A N 1
ATOM 1944 C CA . VAL A 1 248 ? 13.267 -13.309 -3.770 1.00 39.09 248 VAL A CA 1
ATOM 1945 C C . VAL A 1 248 ? 14.722 -12.846 -3.791 1.00 39.09 248 VAL A C 1
ATOM 1947 O O . VAL A 1 248 ? 15.618 -13.651 -3.552 1.00 39.09 248 VAL A O 1
ATOM 1950 N N . HIS A 1 249 ? 14.972 -11.560 -4.053 1.00 40.44 249 HIS A N 1
ATOM 1951 C CA . HIS A 1 249 ? 16.297 -10.968 -3.875 1.00 40.44 249 HIS A CA 1
ATOM 1952 C C . HIS A 1 249 ? 16.292 -9.975 -2.700 1.00 40.44 249 HIS A C 1
ATOM 1954 O O . HIS A 1 249 ? 15.563 -8.985 -2.666 1.00 40.44 249 HIS A O 1
ATOM 1960 N N . GLY A 1 250 ? 17.111 -10.292 -1.696 1.00 41.09 250 GLY A N 1
ATOM 1961 C CA . GLY A 1 250 ? 17.317 -9.540 -0.463 1.00 41.09 250 GLY A CA 1
ATOM 1962 C C . GLY A 1 250 ? 18.547 -10.075 0.274 1.00 41.09 250 GLY A C 1
ATOM 1963 O O . GLY A 1 250 ? 19.209 -10.999 -0.198 1.00 41.09 250 GLY A O 1
ATOM 1964 N N . ASN A 1 251 ? 18.884 -9.506 1.436 1.00 44.34 251 ASN A N 1
ATOM 1965 C CA . ASN A 1 251 ? 19.981 -10.058 2.236 1.00 44.34 251 ASN A CA 1
ATOM 1966 C C . ASN A 1 251 ? 19.671 -11.509 2.660 1.00 44.34 251 ASN A C 1
ATOM 1968 O O . ASN A 1 251 ? 18.506 -11.892 2.780 1.00 44.34 251 ASN A O 1
ATOM 1972 N N . ARG A 1 252 ? 20.720 -12.299 2.932 1.00 46.59 252 ARG A N 1
ATOM 1973 C CA . ARG A 1 252 ? 20.623 -13.732 3.267 1.00 46.59 252 ARG A CA 1
ATOM 1974 C C . ARG A 1 252 ? 19.525 -14.052 4.290 1.00 46.59 252 ARG A C 1
ATOM 1976 O O . ARG A 1 252 ? 18.789 -15.011 4.105 1.00 46.59 252 ARG A O 1
ATOM 1983 N N . LYS A 1 253 ? 19.363 -13.217 5.322 1.00 47.94 253 LYS A N 1
ATOM 1984 C CA . LYS A 1 253 ? 18.354 -13.419 6.375 1.00 47.94 253 LYS A CA 1
ATOM 1985 C C . LYS A 1 253 ? 16.923 -13.237 5.867 1.00 47.94 253 LYS A C 1
ATOM 1987 O O . LYS A 1 253 ? 16.034 -13.966 6.295 1.00 47.94 253 LYS A O 1
ATOM 1992 N N . THR A 1 254 ? 16.685 -12.270 4.982 1.00 46.41 254 THR A N 1
ATOM 1993 C CA . THR A 1 254 ? 15.369 -12.059 4.363 1.00 46.41 254 THR A CA 1
ATOM 1994 C C . THR A 1 254 ? 15.022 -13.214 3.427 1.00 46.41 254 THR A C 1
ATOM 1996 O O . THR A 1 254 ? 13.893 -13.697 3.459 1.00 46.41 254 THR A O 1
ATOM 1999 N N . SER A 1 255 ? 15.997 -13.695 2.652 1.00 49.34 255 SER A N 1
ATOM 2000 C CA . SER A 1 255 ? 15.814 -14.854 1.775 1.00 49.34 255 SER A CA 1
ATOM 2001 C C . SER A 1 255 ? 15.534 -16.130 2.579 1.00 49.34 255 SER A C 1
ATOM 2003 O O . SER A 1 255 ? 14.563 -16.819 2.293 1.00 49.34 255 SER A O 1
ATOM 2005 N N . GLU A 1 256 ? 16.298 -16.401 3.644 1.00 51.81 256 GLU A N 1
ATOM 2006 C CA . GLU A 1 256 ? 16.077 -17.543 4.550 1.00 51.81 256 GLU A CA 1
ATOM 2007 C C . GLU A 1 256 ? 14.698 -17.491 5.235 1.00 51.81 256 GLU A C 1
ATOM 2009 O O . GLU A 1 256 ? 13.994 -18.498 5.288 1.00 51.81 256 GLU A O 1
ATOM 2014 N N . ALA A 1 257 ? 14.260 -16.317 5.704 1.00 47.53 257 ALA A N 1
ATOM 2015 C CA . ALA A 1 257 ? 12.935 -16.159 6.305 1.00 47.53 257 ALA A CA 1
ATOM 2016 C C . ALA A 1 257 ? 11.799 -16.365 5.287 1.00 47.53 257 ALA A C 1
ATOM 2018 O O . ALA A 1 257 ? 10.802 -17.009 5.608 1.00 47.53 257 ALA A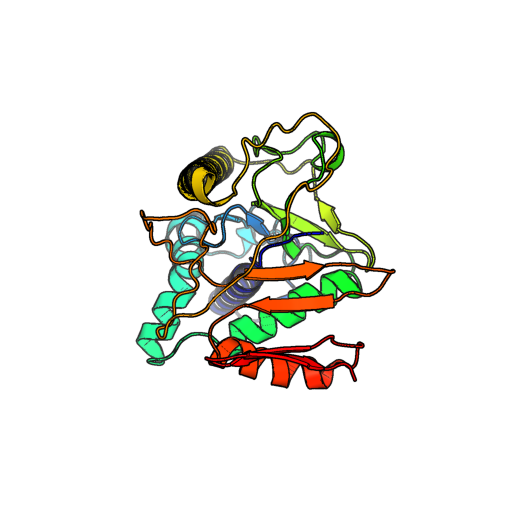 O 1
ATOM 2019 N N . ALA A 1 258 ? 11.944 -15.854 4.059 1.00 47.38 258 ALA A N 1
ATOM 2020 C CA . ALA A 1 258 ? 10.970 -16.076 2.990 1.00 47.38 258 ALA A CA 1
ATOM 2021 C C . ALA A 1 258 ? 10.870 -17.562 2.614 1.00 47.38 258 ALA A C 1
ATOM 2023 O O . ALA A 1 258 ? 9.771 -18.054 2.369 1.00 47.38 258 ALA A O 1
ATOM 2024 N N . LEU A 1 259 ? 11.989 -18.291 2.642 1.00 48.69 259 LEU A N 1
ATOM 2025 C CA . LEU A 1 259 ? 12.024 -19.732 2.389 1.00 48.69 259 LEU A CA 1
ATOM 2026 C C . LEU A 1 259 ? 11.233 -20.531 3.431 1.00 48.69 259 LEU A C 1
ATOM 2028 O O . LEU A 1 259 ? 10.467 -21.414 3.052 1.00 48.69 259 LEU A O 1
ATOM 2032 N N . GLU A 1 260 ? 11.362 -20.217 4.722 1.00 47.22 260 GLU A N 1
ATOM 2033 C CA . GLU A 1 260 ? 10.580 -20.893 5.769 1.00 47.22 260 GLU A CA 1
ATOM 2034 C C . GLU A 1 260 ? 9.069 -20.690 5.594 1.00 47.22 260 GLU A C 1
ATOM 2036 O O . GLU A 1 260 ? 8.293 -21.625 5.784 1.00 47.22 260 GLU A O 1
ATOM 2041 N N . VAL A 1 261 ? 8.643 -19.500 5.157 1.00 40.47 261 VAL A N 1
ATOM 2042 C CA . VAL A 1 261 ? 7.222 -19.230 4.892 1.00 40.47 261 VAL A CA 1
ATOM 2043 C C . VAL A 1 261 ? 6.755 -19.936 3.611 1.00 40.47 261 VAL A C 1
ATOM 2045 O O . VAL A 1 261 ? 5.683 -20.537 3.603 1.00 40.47 261 VAL A O 1
ATOM 2048 N N . LEU A 1 262 ? 7.553 -19.934 2.537 1.00 43.91 262 LEU A N 1
ATOM 2049 C CA . LEU A 1 262 ? 7.185 -20.537 1.247 1.00 43.91 262 LEU A CA 1
ATOM 2050 C C . LEU A 1 262 ? 7.124 -22.073 1.273 1.00 43.91 262 LEU A C 1
ATOM 2052 O O . LEU A 1 262 ? 6.302 -22.648 0.557 1.00 43.91 262 LEU A O 1
ATOM 2056 N N . LYS A 1 263 ? 7.900 -22.741 2.143 1.00 44.75 263 LYS A N 1
ATOM 2057 C CA . LYS A 1 263 ? 7.802 -24.198 2.390 1.00 44.75 263 LYS A CA 1
ATOM 2058 C C . LYS A 1 263 ? 6.386 -24.648 2.781 1.00 44.75 263 LYS A C 1
ATOM 2060 O O . LYS A 1 263 ? 6.027 -25.803 2.559 1.00 44.75 263 LYS A O 1
ATOM 2065 N N . VAL A 1 264 ? 5.571 -23.744 3.328 1.00 39.56 264 VAL A N 1
ATOM 2066 C CA . VAL A 1 264 ? 4.184 -24.015 3.735 1.00 39.56 264 VAL A CA 1
ATOM 2067 C C . VAL A 1 264 ? 3.219 -24.062 2.538 1.00 39.56 264 VAL A C 1
ATOM 2069 O O . VAL A 1 264 ? 2.203 -24.750 2.612 1.00 39.56 264 VAL A O 1
ATOM 2072 N N . PHE A 1 265 ? 3.519 -23.385 1.421 1.00 37.53 265 PHE A N 1
ATOM 2073 C CA . PHE A 1 265 ? 2.525 -23.105 0.371 1.00 37.53 265 PHE A CA 1
ATOM 2074 C C . PHE A 1 265 ? 2.509 -24.076 -0.823 1.00 37.53 265 PHE A C 1
ATOM 2076 O O . PHE A 1 265 ? 1.570 -24.022 -1.613 1.00 37.53 265 PHE A O 1
ATOM 2083 N N . ARG A 1 266 ? 3.509 -24.954 -0.988 1.00 40.41 266 ARG A N 1
ATOM 2084 C CA . ARG A 1 266 ? 3.591 -25.968 -2.068 1.00 40.41 266 ARG A CA 1
ATOM 2085 C C . ARG A 1 266 ? 3.167 -25.545 -3.511 1.00 40.41 266 ARG A C 1
ATOM 2087 O O . ARG A 1 266 ? 2.542 -26.367 -4.186 1.00 40.41 266 ARG A O 1
ATOM 2094 N N . PRO A 1 267 ? 3.500 -24.374 -4.096 1.00 37.59 267 PRO A N 1
ATOM 2095 C CA . PRO A 1 267 ? 3.639 -24.305 -5.551 1.00 37.59 267 PRO A CA 1
ATOM 2096 C C . PRO A 1 267 ? 5.046 -24.793 -5.940 1.00 37.59 267 PRO A C 1
ATOM 2098 O O . PRO A 1 267 ? 5.946 -24.804 -5.105 1.00 37.59 267 PRO A O 1
ATOM 2101 N N . GLN A 1 268 ? 5.259 -25.190 -7.196 1.00 38.03 268 GLN A N 1
ATOM 2102 C CA . GLN A 1 268 ? 6.600 -25.474 -7.729 1.00 38.03 268 GLN A CA 1
ATOM 2103 C C . GLN A 1 268 ? 7.448 -24.194 -7.691 1.00 38.03 268 GLN A C 1
ATOM 2105 O O . GLN A 1 268 ? 7.389 -23.365 -8.600 1.00 38.03 268 GLN A O 1
ATOM 2110 N N . VAL A 1 269 ? 8.188 -24.005 -6.601 1.00 37.53 269 VAL A N 1
ATOM 2111 C CA . VAL A 1 269 ? 9.116 -22.891 -6.416 1.00 37.53 269 VAL A CA 1
ATOM 2112 C C . VAL A 1 269 ? 10.410 -23.254 -7.136 1.00 37.53 269 VAL A C 1
ATOM 2114 O O . VAL A 1 269 ? 11.016 -24.284 -6.858 1.00 37.53 269 VAL A O 1
ATOM 2117 N N . VAL A 1 270 ? 10.841 -22.414 -8.074 1.00 36.34 270 VAL A N 1
ATOM 2118 C CA . VAL A 1 270 ? 12.182 -22.528 -8.659 1.00 36.34 270 VAL A CA 1
ATOM 2119 C C . VAL A 1 270 ? 13.143 -21.766 -7.755 1.00 36.34 270 VAL A C 1
ATOM 2121 O O . VAL A 1 270 ? 12.945 -20.583 -7.480 1.00 36.34 270 VAL A O 1
ATOM 2124 N N . TYR A 1 271 ? 14.162 -22.467 -7.269 1.00 38.53 271 TYR A N 1
ATOM 2125 C CA . TYR A 1 271 ? 15.106 -21.975 -6.278 1.00 38.53 271 TYR A CA 1
ATOM 2126 C C . TYR A 1 271 ? 16.219 -21.186 -6.973 1.00 38.53 271 TYR A C 1
ATOM 2128 O O . TYR A 1 271 ? 16.767 -21.636 -7.977 1.00 38.53 271 TYR A O 1
ATOM 2136 N N . LEU A 1 272 ? 16.602 -20.042 -6.408 1.00 35.50 272 LEU A N 1
ATOM 2137 C CA . LEU A 1 272 ? 17.859 -19.362 -6.722 1.00 35.50 272 LEU A CA 1
ATOM 2138 C C . LEU A 1 272 ? 18.613 -19.166 -5.408 1.00 35.50 272 LEU A C 1
ATOM 2140 O O . LEU A 1 272 ? 18.375 -18.207 -4.676 1.00 35.50 272 LEU A O 1
ATOM 2144 N N . GLU A 1 273 ? 19.488 -20.116 -5.088 1.00 33.75 273 GLU A N 1
ATOM 2145 C CA . GLU A 1 273 ? 20.413 -19.989 -3.967 1.00 33.75 273 GLU A CA 1
ATOM 2146 C C . GLU A 1 273 ? 21.659 -19.254 -4.467 1.00 33.75 273 GLU A C 1
ATOM 2148 O O . GLU A 1 273 ? 22.326 -19.723 -5.390 1.00 33.75 273 GLU A O 1
ATOM 2153 N N . ALA A 1 274 ? 21.931 -18.081 -3.897 1.00 35.81 274 ALA A N 1
ATOM 2154 C CA . ALA A 1 274 ? 23.153 -17.325 -4.134 1.00 35.81 274 ALA A CA 1
ATOM 2155 C C . ALA A 1 274 ? 24.010 -17.397 -2.866 1.00 35.81 274 ALA A C 1
ATOM 2157 O O . ALA A 1 274 ? 23.631 -16.842 -1.830 1.00 35.81 274 ALA A O 1
ATOM 2158 N N . ASP A 1 275 ? 25.147 -18.086 -2.938 1.00 34.16 275 ASP A N 1
ATOM 2159 C CA . ASP A 1 275 ? 26.207 -17.950 -1.940 1.00 34.16 275 ASP A CA 1
ATOM 2160 C C . ASP A 1 275 ? 27.274 -16.955 -2.432 1.00 34.16 275 ASP A C 1
ATOM 2162 O O . ASP A 1 275 ? 27.193 -16.427 -3.540 1.00 34.16 275 ASP A O 1
ATOM 2166 N N . ALA A 1 276 ? 28.278 -16.661 -1.601 1.00 30.02 276 ALA A N 1
ATOM 2167 C CA . ALA A 1 276 ? 29.340 -15.698 -1.921 1.00 30.02 276 ALA A CA 1
ATOM 2168 C C . ALA A 1 276 ? 30.185 -16.063 -3.167 1.00 30.02 276 ALA A C 1
ATOM 2170 O O . ALA A 1 276 ? 31.080 -15.303 -3.542 1.00 30.02 276 ALA A O 1
ATOM 2171 N N . THR A 1 277 ? 29.956 -17.234 -3.766 1.00 26.50 277 THR A N 1
ATOM 2172 C CA . THR A 1 277 ? 30.812 -17.862 -4.777 1.00 26.50 277 THR A CA 1
ATOM 2173 C C . THR A 1 277 ? 30.066 -18.577 -5.911 1.00 26.50 277 THR A C 1
ATOM 2175 O O . THR A 1 277 ? 30.693 -18.869 -6.928 1.00 26.50 277 THR A O 1
ATOM 2178 N N . SER A 1 278 ? 28.766 -18.868 -5.795 1.00 27.95 278 SER A N 1
ATOM 2179 C CA . SER A 1 278 ? 28.014 -19.617 -6.806 1.00 27.95 278 SER A CA 1
ATOM 2180 C C . SER A 1 278 ? 26.496 -19.404 -6.747 1.00 27.95 278 SER A C 1
ATOM 2182 O O . SER A 1 278 ? 25.934 -19.061 -5.705 1.00 27.95 278 SER A O 1
ATOM 2184 N N . PHE A 1 279 ? 25.837 -19.641 -7.888 1.00 33.34 279 PHE A N 1
ATOM 2185 C CA . PHE A 1 279 ? 24.383 -19.772 -7.984 1.00 33.34 279 PHE A CA 1
ATOM 2186 C C . PHE A 1 279 ? 24.022 -21.237 -8.226 1.00 33.34 279 PHE A C 1
ATOM 2188 O O . PHE A 1 279 ? 24.550 -21.855 -9.156 1.00 33.34 279 PHE A O 1
ATOM 2195 N N . ARG A 1 280 ? 23.092 -21.783 -7.436 1.00 29.80 280 ARG A N 1
ATOM 2196 C CA . ARG A 1 280 ? 22.528 -23.117 -7.671 1.00 29.80 280 ARG A CA 1
ATOM 2197 C C . ARG A 1 280 ? 21.028 -23.009 -7.917 1.00 29.80 280 ARG A C 1
ATOM 2199 O O . ARG A 1 280 ? 20.284 -22.463 -7.105 1.00 29.80 280 ARG A O 1
ATOM 2206 N N . LEU A 1 281 ? 20.617 -23.521 -9.074 1.00 30.83 281 LEU A N 1
ATOM 2207 C CA . LEU A 1 281 ? 19.226 -23.604 -9.492 1.00 30.83 281 LEU A CA 1
ATOM 2208 C C . LEU A 1 281 ? 18.749 -25.019 -9.178 1.00 30.83 281 LEU A C 1
ATOM 2210 O O . LEU A 1 281 ? 19.165 -25.978 -9.828 1.00 30.83 281 LEU A O 1
ATOM 2214 N N . THR A 1 282 ? 17.934 -25.149 -8.142 1.00 34.00 282 THR A N 1
ATOM 2215 C CA . THR A 1 282 ? 17.307 -26.422 -7.775 1.00 34.00 282 THR A CA 1
ATOM 2216 C C . THR A 1 282 ? 15.829 -26.312 -8.128 1.00 34.00 282 THR A C 1
ATOM 2218 O O . THR A 1 282 ? 15.260 -25.225 -8.066 1.00 34.00 282 THR A O 1
ATOM 2221 N N . ALA A 1 283 ? 15.213 -27.400 -8.564 1.00 28.98 283 ALA A N 1
ATOM 2222 C CA . ALA A 1 283 ? 13.771 -27.497 -8.751 1.00 28.98 283 ALA A CA 1
ATOM 2223 C C . ALA A 1 283 ? 13.295 -28.683 -7.906 1.00 28.98 283 ALA A C 1
ATOM 2225 O O . ALA A 1 283 ? 13.916 -29.745 -7.984 1.00 28.98 283 ALA A O 1
ATOM 2226 N N . GLU A 1 284 ? 12.248 -28.490 -7.102 1.00 33.03 284 GLU A N 1
ATOM 2227 C CA . GLU A 1 284 ? 11.458 -29.583 -6.507 1.00 33.03 284 GLU A CA 1
ATOM 2228 C C . GLU A 1 284 ? 10.147 -29.759 -7.282 1.00 33.03 284 GLU A C 1
ATOM 2230 O O . GLU A 1 284 ? 9.481 -28.739 -7.588 1.00 33.03 284 GLU A O 1
#

Secondary structure (DSSP, 8-state):
--EE--HHHHHHHHHHHHHHHHHHSTT----GGGEES-EEEB-SSTT-EEE-SS-EETTEEGGGGSS-HHIIIIIIHHHHHHHHHHHHHHHSS--HHHHHHHHHHHHHHHHH--TT--EEEEE--SSHHHH-S--TT--TTS-EEEEEEE-SS-EEE-------HHHHHHHHHHHHHHHHHHHHHGGGSSS---TTS-----S----B--SSS--B-----SS----------EEEEEEETTEEEEEEES-HHHHHHHHHHHTTT-S-PBP-EE-SS-EE--B-

Foldseek 3Di:
DFWFFPLLLQLVLLVVLQVQLCVQDPPDRFDSVQKFDWWWKFDPALLIDGDQCRIDGVNHRSQVRHDDPCCVVPPSSNCSSCVQVVCCVVVVDGPLLSLLVSLVVVLCCQQAKPPPTWGWIQDQAPDDVRCPPAVLPADNRFRIIATWTHHNQDIHGDGDDDADPVRSVSNVVSNVVRVVVCVVCVVVVVDPDDPPDDDDDDDDFDWDADDDPATFGDDPDDDDDGDGDDDAWGWTWDDDPRATEIRGDHPPSSVVSSVVVVVVPDDFHFDWDDDRHDTDTDTD

Radius of gyration: 20.21 Å; chains: 1; bounding box: 60×48×54 Å

Organism: Perkinsus olseni (NCBI:txid32597)